Protein AF-G5RQW6-F1 (afdb_monomer_lite)

Structure (mmCIF, N/CA/C/O backbone):
data_AF-G5RQW6-F1
#
_entry.id   AF-G5RQW6-F1
#
loop_
_atom_site.group_PDB
_atom_site.id
_atom_site.type_symbol
_atom_site.label_atom_id
_atom_site.label_alt_id
_atom_site.label_comp_id
_atom_site.label_asym_id
_atom_site.label_entity_id
_atom_site.label_seq_id
_atom_site.pdbx_PDB_ins_code
_atom_site.Cartn_x
_atom_site.Cartn_y
_atom_site.Cartn_z
_atom_site.occupancy
_atom_site.B_iso_or_equiv
_atom_site.auth_seq_id
_atom_site.auth_comp_id
_atom_site.auth_asym_id
_atom_site.auth_atom_id
_atom_site.pdbx_PDB_model_num
ATOM 1 N N . LYS A 1 1 ? 48.668 7.661 -35.181 1.00 51.97 1 LYS A N 1
ATOM 2 C CA . LYS A 1 1 ? 49.398 7.582 -33.885 1.00 51.97 1 LYS A CA 1
ATOM 3 C C . LYS A 1 1 ? 50.409 8.726 -33.578 1.00 51.97 1 LYS A C 1
ATOM 5 O O . LYS A 1 1 ? 50.628 8.941 -32.390 1.00 51.97 1 LYS A O 1
ATOM 10 N N . PRO A 1 2 ? 50.992 9.515 -34.519 1.00 54.88 2 PRO A N 1
ATOM 11 C CA . PRO A 1 2 ? 51.993 10.544 -34.160 1.00 54.88 2 PRO A CA 1
ATOM 12 C C . PRO A 1 2 ? 51.426 11.844 -33.544 1.00 54.88 2 PRO A C 1
ATOM 14 O O . PRO A 1 2 ? 52.152 12.549 -32.853 1.00 54.88 2 PRO A O 1
ATOM 17 N N . ALA A 1 3 ? 50.137 12.156 -33.725 1.00 57.97 3 ALA A N 1
ATOM 18 C CA . ALA A 1 3 ? 49.499 13.334 -33.114 1.00 57.97 3 ALA A CA 1
ATOM 19 C C . ALA A 1 3 ? 49.376 13.230 -31.578 1.00 57.97 3 ALA A C 1
ATOM 21 O O . ALA A 1 3 ? 49.651 14.190 -30.868 1.00 57.97 3 ALA A O 1
ATOM 22 N N . LEU A 1 4 ? 49.087 12.030 -31.059 1.00 58.75 4 LEU A N 1
ATOM 23 C CA . LEU A 1 4 ? 49.105 11.720 -29.620 1.00 58.75 4 LEU A CA 1
ATOM 24 C C . LEU A 1 4 ? 50.523 11.753 -29.019 1.00 58.75 4 LEU A C 1
ATOM 26 O O . LEU A 1 4 ? 50.673 11.770 -27.805 1.00 58.75 4 LEU A O 1
ATOM 30 N N . ALA A 1 5 ? 51.573 11.717 -29.850 1.00 55.25 5 ALA A N 1
ATOM 31 C CA . ALA A 1 5 ? 52.968 11.755 -29.397 1.00 55.25 5 ALA A CA 1
ATOM 32 C C . ALA A 1 5 ? 53.516 13.154 -29.183 1.00 55.25 5 ALA A C 1
ATOM 34 O O . ALA A 1 5 ? 54.436 13.324 -28.393 1.00 55.25 5 ALA A O 1
ATOM 35 N N . ARG A 1 6 ? 52.943 14.135 -29.877 1.00 63.47 6 ARG A N 1
ATOM 36 C CA . ARG A 1 6 ? 53.385 15.527 -29.835 1.00 63.47 6 ARG A CA 1
ATOM 37 C C . ARG A 1 6 ? 52.611 16.371 -28.817 1.00 63.47 6 ARG A C 1
ATOM 39 O O . ARG A 1 6 ? 52.821 17.572 -28.766 1.00 63.47 6 ARG A O 1
ATOM 46 N N . GLY A 1 7 ? 51.700 15.767 -28.044 1.00 63.28 7 GLY A N 1
ATOM 47 C CA . GLY A 1 7 ? 50.899 16.465 -27.027 1.00 63.28 7 GLY A CA 1
ATOM 48 C C . GLY A 1 7 ? 49.899 17.491 -27.579 1.00 63.28 7 GLY A C 1
ATOM 49 O O . GLY A 1 7 ? 49.281 18.212 -26.805 1.00 63.28 7 GLY A O 1
ATOM 50 N N . THR A 1 8 ? 49.714 17.561 -28.901 1.00 68.38 8 THR A N 1
ATOM 51 C CA . THR A 1 8 ? 48.831 18.538 -29.561 1.00 68.38 8 THR A CA 1
ATOM 52 C C . THR A 1 8 ? 47.347 18.190 -29.447 1.00 68.38 8 THR A C 1
ATOM 54 O O . THR A 1 8 ? 46.504 19.033 -29.726 1.00 68.38 8 THR A O 1
ATOM 57 N N . LEU A 1 9 ? 47.014 16.956 -29.058 1.00 70.25 9 LEU A N 1
ATOM 58 C CA . LEU A 1 9 ? 45.642 16.484 -28.884 1.00 70.25 9 LEU A CA 1
ATOM 59 C C . LEU A 1 9 ? 45.414 16.151 -27.404 1.00 70.25 9 LEU A C 1
ATOM 61 O O . LEU A 1 9 ? 46.041 15.230 -26.879 1.00 70.25 9 LEU A O 1
ATOM 65 N N . ARG A 1 10 ? 44.530 16.903 -26.740 1.00 71.88 10 ARG A N 1
ATOM 66 C CA . ARG A 1 10 ? 44.015 16.575 -25.404 1.00 71.88 10 ARG A CA 1
ATOM 67 C C . ARG A 1 10 ? 42.696 15.837 -25.585 1.00 71.88 10 ARG A C 1
ATOM 69 O O . ARG A 1 10 ? 41.807 16.334 -26.271 1.00 71.88 10 ARG A O 1
ATOM 76 N N . THR A 1 11 ? 42.576 14.649 -25.010 1.00 75.75 11 THR A N 1
ATOM 77 C CA . THR A 1 11 ? 41.371 13.825 -25.145 1.00 75.75 11 THR A CA 1
ATOM 78 C C . THR A 1 11 ? 41.083 13.161 -23.815 1.00 75.75 11 THR A C 1
ATOM 80 O O . THR A 1 11 ? 41.985 12.606 -23.194 1.00 75.75 11 THR A O 1
ATOM 83 N N . ILE A 1 12 ? 39.826 13.236 -23.393 1.00 82.31 12 ILE A N 1
ATOM 84 C CA . ILE A 1 12 ? 39.303 12.521 -22.234 1.00 82.31 12 ILE A CA 1
ATOM 85 C C . ILE A 1 12 ? 38.427 11.403 -22.791 1.00 82.31 12 ILE A C 1
ATOM 87 O O . ILE A 1 12 ? 37.626 11.641 -23.693 1.00 82.31 12 ILE A O 1
ATOM 91 N N . GLY A 1 13 ? 38.624 10.184 -22.298 1.00 80.56 13 GLY A N 1
ATOM 92 C CA . GLY A 1 13 ? 37.806 9.029 -22.650 1.00 80.56 13 GLY A CA 1
ATOM 93 C C . GLY A 1 13 ? 37.161 8.452 -21.399 1.00 80.56 13 GLY A C 1
ATOM 94 O O . GLY A 1 13 ? 37.820 8.354 -20.367 1.00 80.56 13 GLY A O 1
ATOM 95 N N . ALA A 1 14 ? 35.893 8.067 -21.500 1.00 84.00 14 ALA A N 1
ATOM 96 C CA . ALA A 1 14 ? 35.213 7.265 -20.493 1.00 84.00 14 ALA A CA 1
ATOM 97 C C . ALA A 1 14 ? 35.183 5.813 -20.984 1.00 84.00 14 ALA A C 1
ATOM 99 O O . ALA A 1 14 ? 34.716 5.546 -22.088 1.00 84.00 14 ALA A O 1
ATOM 100 N N . THR A 1 15 ? 35.721 4.887 -20.194 1.00 83.81 15 THR A N 1
ATOM 101 C CA . THR A 1 15 ? 35.744 3.453 -20.521 1.00 83.81 15 THR A CA 1
ATOM 102 C C . THR A 1 15 ? 35.468 2.640 -19.274 1.00 83.81 15 THR A C 1
ATOM 104 O O . THR A 1 15 ? 35.882 3.026 -18.179 1.00 83.81 15 THR A O 1
ATOM 107 N N . THR A 1 16 ? 34.857 1.473 -19.436 1.00 85.44 16 THR A N 1
ATOM 108 C CA . THR A 1 16 ? 34.776 0.502 -18.341 1.00 85.44 16 THR A CA 1
ATOM 109 C C . THR A 1 16 ? 36.150 -0.113 -18.057 1.00 85.44 16 THR A C 1
ATOM 111 O O . THR A 1 16 ? 37.026 -0.162 -18.926 1.00 85.44 16 THR A O 1
ATOM 114 N N . TRP A 1 17 ? 36.351 -0.641 -16.846 1.00 83.62 17 TRP A N 1
ATOM 115 C CA . TRP A 1 17 ? 37.599 -1.334 -16.489 1.00 83.62 17 TRP A CA 1
ATOM 116 C C . TRP A 1 17 ? 37.910 -2.506 -17.435 1.00 83.62 17 TRP A C 1
ATOM 118 O O . TRP A 1 17 ? 39.056 -2.737 -17.826 1.00 83.62 17 TRP A O 1
ATOM 128 N N . SER A 1 18 ? 36.863 -3.212 -17.860 1.00 84.06 18 SER A N 1
ATOM 129 C CA . SER A 1 18 ? 36.912 -4.322 -18.811 1.00 84.06 18 SER A CA 1
ATOM 130 C C . SER A 1 18 ? 37.508 -3.900 -20.158 1.00 84.06 18 SER A C 1
ATOM 132 O O . SER A 1 18 ? 38.387 -4.573 -20.702 1.00 84.06 18 SER A O 1
ATOM 134 N N . GLU A 1 19 ? 37.049 -2.769 -20.696 1.00 85.81 19 GLU A N 1
ATOM 135 C CA . GLU A 1 19 ? 37.518 -2.219 -21.970 1.00 85.81 19 GLU A CA 1
ATOM 136 C C . GLU A 1 19 ? 38.927 -1.649 -21.849 1.00 85.81 19 GLU A C 1
ATOM 138 O O . GLU A 1 19 ? 39.761 -1.892 -22.726 1.00 85.81 19 GLU A O 1
ATOM 143 N N . TYR A 1 20 ? 39.221 -0.969 -20.737 1.00 85.62 20 TYR A N 1
ATOM 144 C CA . TYR A 1 20 ? 40.557 -0.469 -20.430 1.00 85.62 20 TYR A CA 1
ATOM 145 C C . TYR A 1 20 ? 41.592 -1.604 -20.457 1.00 85.62 20 TYR A C 1
ATOM 147 O O . TYR A 1 20 ? 42.572 -1.536 -21.205 1.00 85.62 20 TYR A O 1
ATOM 155 N N . LYS A 1 21 ? 41.334 -2.702 -19.736 1.00 84.44 21 LYS A N 1
ATOM 156 C CA . LYS A 1 21 ? 42.225 -3.872 -19.688 1.00 84.44 21 LYS A CA 1
ATOM 157 C C . LYS A 1 21 ? 42.384 -4.555 -21.048 1.00 84.44 21 LYS A C 1
ATOM 159 O O . LYS A 1 21 ? 43.446 -5.077 -21.388 1.00 84.44 21 LYS A O 1
ATOM 164 N N . ARG A 1 22 ? 41.321 -4.575 -21.856 1.00 85.75 22 ARG A N 1
ATOM 165 C CA . ARG A 1 22 ? 41.333 -5.232 -23.168 1.00 85.75 22 ARG A CA 1
ATOM 166 C C . ARG A 1 22 ? 42.073 -4.424 -24.232 1.00 85.75 22 ARG A C 1
ATOM 168 O O . ARG A 1 22 ? 42.763 -5.038 -25.047 1.00 85.75 22 ARG A O 1
ATOM 175 N N . HIS A 1 23 ? 41.909 -3.102 -24.244 1.00 82.12 23 HIS A N 1
ATOM 176 C CA . HIS A 1 23 ? 42.312 -2.248 -25.365 1.00 82.12 23 HIS A CA 1
ATOM 177 C C . HIS A 1 23 ? 43.411 -1.234 -25.035 1.00 82.12 23 HIS A C 1
ATOM 179 O O . HIS A 1 23 ? 44.202 -0.918 -25.920 1.00 82.12 23 HIS A O 1
ATOM 185 N N . ILE A 1 24 ? 43.483 -0.737 -23.798 1.00 83.50 24 ILE A N 1
ATOM 186 C CA . ILE A 1 24 ? 44.426 0.319 -23.404 1.00 83.50 24 ILE A CA 1
ATOM 187 C C . ILE A 1 24 ? 45.650 -0.277 -22.709 1.00 83.50 24 ILE A C 1
ATOM 189 O O . ILE A 1 24 ? 46.771 0.000 -23.122 1.00 83.50 24 ILE A O 1
ATOM 193 N N . GLU A 1 25 ? 45.449 -1.160 -21.728 1.00 83.25 25 GLU A N 1
ATOM 194 C CA . GLU A 1 25 ? 46.541 -1.749 -20.937 1.00 83.25 25 GLU A CA 1
ATOM 195 C C . GLU A 1 25 ? 47.492 -2.615 -21.785 1.00 83.25 25 GLU A C 1
ATOM 197 O O . GLU A 1 25 ? 48.690 -2.689 -21.515 1.00 83.25 25 GLU A O 1
ATOM 202 N N . LYS A 1 26 ? 46.972 -3.227 -22.858 1.00 83.44 26 LYS A N 1
ATOM 203 C CA . LYS A 1 26 ? 47.757 -4.057 -23.783 1.00 83.44 26 LYS A CA 1
ATOM 204 C C . LYS A 1 26 ? 48.691 -3.268 -24.707 1.00 83.44 26 LYS A C 1
ATOM 206 O O . LYS A 1 26 ? 49.597 -3.883 -25.262 1.00 83.44 26 LYS A O 1
ATOM 211 N N . ASP A 1 27 ? 48.478 -1.964 -24.918 1.00 85.06 27 ASP A N 1
ATOM 212 C CA . ASP A 1 27 ? 49.329 -1.130 -25.785 1.00 85.06 27 ASP A CA 1
ATOM 213 C C . ASP A 1 27 ? 50.252 -0.242 -24.921 1.00 85.06 27 ASP A C 1
ATOM 215 O O . ASP A 1 27 ? 49.803 0.770 -24.371 1.00 85.06 27 ASP A O 1
ATOM 219 N N . PRO A 1 28 ? 51.564 -0.544 -24.839 1.00 80.56 28 PRO A N 1
ATOM 220 C CA . PRO A 1 28 ? 52.516 0.217 -24.026 1.00 80.56 28 PRO A CA 1
ATOM 221 C C . PRO A 1 28 ? 52.612 1.708 -24.381 1.00 80.56 28 PRO A C 1
ATOM 223 O O . PRO A 1 28 ? 53.051 2.512 -23.556 1.00 80.56 28 PRO A O 1
ATOM 226 N N . ALA A 1 29 ? 52.236 2.104 -25.603 1.00 79.94 29 ALA A N 1
ATOM 227 C CA . ALA A 1 29 ? 52.237 3.507 -26.006 1.00 79.94 29 ALA A CA 1
ATOM 228 C C . ALA A 1 29 ? 51.060 4.290 -25.402 1.00 79.94 29 ALA A C 1
ATOM 230 O O . ALA A 1 29 ? 51.195 5.495 -25.175 1.00 79.94 29 ALA A O 1
ATOM 231 N N . LEU A 1 30 ? 49.928 3.623 -25.146 1.00 78.62 30 LEU A N 1
ATOM 232 C CA . LEU A 1 30 ? 48.749 4.226 -24.528 1.00 78.62 30 LEU A CA 1
ATOM 233 C C . LEU A 1 30 ? 48.917 4.293 -23.007 1.00 78.62 30 LEU A C 1
ATOM 235 O O . LEU A 1 30 ? 48.740 5.367 -22.441 1.00 78.62 30 LEU A O 1
ATOM 239 N N . THR A 1 31 ? 49.382 3.222 -22.361 1.00 78.88 31 THR A N 1
ATOM 240 C CA . THR A 1 31 ? 49.589 3.176 -20.898 1.00 78.88 31 THR A CA 1
ATOM 241 C C . THR A 1 31 ? 50.589 4.225 -20.394 1.00 78.88 31 THR A C 1
ATOM 243 O O . THR A 1 31 ? 50.495 4.691 -19.267 1.00 78.88 31 THR A O 1
ATOM 246 N N . ARG A 1 32 ? 51.546 4.647 -21.234 1.00 80.00 32 ARG A N 1
ATOM 247 C CA . ARG A 1 32 ? 52.512 5.714 -20.899 1.00 80.00 32 ARG A CA 1
ATOM 248 C C . ARG A 1 32 ? 51.957 7.136 -21.025 1.00 80.00 32 ARG A C 1
ATOM 250 O O . ARG A 1 32 ? 52.635 8.074 -20.620 1.00 80.00 32 ARG A O 1
ATOM 257 N N . ARG A 1 33 ? 50.802 7.321 -21.666 1.00 78.56 33 ARG A N 1
ATOM 258 C CA . ARG A 1 33 ? 50.277 8.647 -22.049 1.00 78.56 33 ARG A CA 1
ATOM 259 C C . ARG A 1 33 ? 48.890 8.930 -21.507 1.00 78.56 33 ARG A C 1
ATOM 261 O O . ARG A 1 33 ? 48.565 10.091 -21.285 1.00 78.56 33 ARG A O 1
ATOM 268 N N . PHE A 1 34 ? 48.090 7.892 -21.311 1.00 80.31 34 PHE A N 1
ATOM 269 C CA . PHE A 1 34 ? 46.822 7.993 -20.616 1.00 80.31 34 PHE A CA 1
ATOM 270 C C . PHE A 1 34 ? 47.068 7.846 -19.123 1.00 80.31 34 PHE A C 1
ATOM 272 O O . PHE A 1 34 ? 47.615 6.846 -18.665 1.00 80.31 34 PHE A O 1
ATOM 279 N N . GLN A 1 35 ? 46.648 8.855 -18.371 1.00 82.31 35 GLN A N 1
ATOM 280 C CA . GLN A 1 35 ? 46.533 8.744 -16.930 1.00 82.31 35 GLN A CA 1
ATOM 281 C C . GLN A 1 35 ? 45.181 8.113 -16.615 1.00 82.31 35 GLN A C 1
ATOM 283 O O . GLN A 1 35 ? 44.140 8.632 -17.020 1.00 82.31 35 GLN A O 1
ATOM 288 N N . VAL A 1 36 ? 45.199 6.986 -15.907 1.00 83.75 36 VAL A N 1
ATOM 289 C CA . VAL A 1 36 ? 43.969 6.367 -15.418 1.00 83.75 36 VAL A CA 1
ATOM 290 C C . VAL A 1 36 ? 43.483 7.167 -14.223 1.00 83.75 36 VAL A C 1
ATOM 292 O O . VAL A 1 36 ? 44.183 7.269 -13.217 1.00 83.75 36 VAL A O 1
ATOM 295 N N . LEU A 1 37 ? 42.282 7.721 -14.343 1.00 86.50 37 LEU A N 1
ATOM 296 C CA . LEU A 1 37 ? 41.556 8.304 -13.228 1.00 86.50 37 LEU A CA 1
ATOM 297 C C . LEU A 1 37 ? 40.372 7.394 -12.919 1.00 86.50 37 LEU A C 1
ATOM 299 O O . LEU A 1 37 ? 39.452 7.271 -13.727 1.00 86.50 37 LEU A O 1
ATOM 303 N N . GLN A 1 38 ? 40.417 6.731 -11.767 1.00 83.69 38 GLN A N 1
ATOM 304 C CA . GLN A 1 38 ? 39.296 5.927 -11.308 1.00 83.69 38 GLN A CA 1
ATOM 305 C C . GLN A 1 38 ? 38.232 6.857 -10.726 1.00 83.69 38 GLN A C 1
ATOM 307 O O . GLN A 1 38 ? 38.488 7.572 -9.759 1.00 83.69 38 GLN A O 1
ATOM 312 N N . ILE A 1 39 ? 37.048 6.844 -11.331 1.00 85.19 39 ILE A N 1
ATOM 313 C CA . ILE A 1 39 ? 35.889 7.589 -10.847 1.00 85.19 39 ILE A CA 1
ATOM 314 C C . ILE A 1 39 ? 35.054 6.617 -10.019 1.00 85.19 39 ILE A C 1
ATOM 316 O O . ILE A 1 39 ? 34.603 5.591 -10.531 1.00 85.19 39 ILE A O 1
ATOM 320 N N . ALA A 1 40 ? 34.919 6.910 -8.729 1.00 86.62 40 ALA A N 1
ATOM 321 C CA . ALA A 1 40 ? 34.030 6.173 -7.842 1.00 86.62 40 ALA A CA 1
ATOM 322 C C . ALA A 1 40 ? 32.583 6.653 -8.012 1.00 86.62 40 ALA A C 1
ATOM 324 O O . ALA A 1 40 ? 32.336 7.750 -8.520 1.00 86.62 40 ALA A O 1
ATOM 325 N N . GLU A 1 41 ? 31.638 5.829 -7.565 1.00 88.25 41 GLU A N 1
ATOM 326 C CA . GLU A 1 41 ? 30.246 6.252 -7.428 1.00 88.25 41 GLU A CA 1
ATOM 327 C C . GLU A 1 41 ? 30.172 7.480 -6.496 1.00 88.25 41 GLU A C 1
ATOM 329 O O . GLU A 1 41 ? 30.820 7.478 -5.445 1.00 88.25 41 GLU A O 1
ATOM 334 N N . PRO A 1 42 ? 29.445 8.545 -6.875 1.00 91.88 42 PRO A N 1
ATOM 335 C CA . PRO A 1 42 ? 29.267 9.708 -6.024 1.00 91.88 42 PRO A CA 1
ATOM 336 C C . PRO A 1 42 ? 28.370 9.391 -4.826 1.00 91.88 42 PRO A C 1
ATOM 338 O O . PRO A 1 42 ? 27.388 8.656 -4.931 1.00 91.88 42 PRO A O 1
ATOM 341 N N . GLU A 1 43 ? 28.674 10.046 -3.709 1.00 91.62 43 GLU A N 1
ATOM 342 C CA . GLU A 1 43 ? 27.792 10.117 -2.544 1.00 91.62 43 GLU A CA 1
ATOM 343 C C . GLU A 1 43 ? 26.497 10.886 -2.868 1.00 91.62 43 GLU A C 1
ATOM 345 O O . GLU A 1 43 ? 26.401 11.591 -3.880 1.00 91.62 43 GLU A O 1
ATOM 350 N N . GLU A 1 44 ? 25.501 10.802 -1.983 1.00 92.19 44 GLU A N 1
ATOM 351 C CA . GLU A 1 44 ? 24.167 11.370 -2.224 1.00 92.19 44 GLU A CA 1
ATOM 352 C C . GLU A 1 44 ? 24.190 12.874 -2.553 1.00 92.19 44 GLU A C 1
ATOM 354 O O . GLU A 1 44 ? 23.540 13.300 -3.506 1.00 92.19 44 GLU A O 1
ATOM 359 N N . ILE A 1 45 ? 24.945 13.687 -1.801 1.00 93.38 45 ILE A N 1
ATOM 360 C CA . ILE A 1 45 ? 24.983 15.153 -1.982 1.00 93.38 45 ILE A CA 1
ATOM 361 C C . ILE A 1 45 ? 25.544 15.541 -3.362 1.00 93.38 45 ILE A C 1
ATOM 363 O O . ILE A 1 45 ? 24.842 16.232 -4.103 1.00 93.38 45 ILE A O 1
ATOM 367 N N . PRO A 1 46 ? 26.743 15.081 -3.772 1.00 93.38 46 PRO A N 1
ATOM 368 C CA . PRO A 1 46 ? 27.226 15.312 -5.132 1.00 93.38 46 PRO A CA 1
ATOM 369 C C . PRO A 1 46 ? 26.283 14.773 -6.214 1.00 93.38 46 PRO A C 1
ATOM 371 O O . PRO A 1 46 ? 26.103 15.426 -7.240 1.00 93.38 46 PRO A O 1
ATOM 374 N N . ALA A 1 47 ? 25.660 13.610 -5.995 1.00 93.81 47 ALA A N 1
ATOM 375 C CA . ALA A 1 47 ? 24.723 13.033 -6.954 1.00 93.81 47 ALA A CA 1
ATOM 376 C C . ALA A 1 47 ? 23.467 13.902 -7.138 1.00 93.81 47 ALA A C 1
ATOM 378 O O . ALA A 1 47 ? 23.009 14.062 -8.268 1.00 93.81 47 ALA A O 1
ATOM 379 N N . MET A 1 48 ? 22.941 14.513 -6.070 1.00 94.62 48 MET A N 1
ATOM 380 C CA . MET A 1 48 ? 21.818 15.455 -6.157 1.00 94.62 48 MET A CA 1
ATOM 381 C C . MET A 1 48 ? 22.148 16.652 -7.057 1.00 94.62 48 MET A C 1
ATOM 383 O O . MET A 1 48 ? 21.354 16.981 -7.936 1.00 94.62 48 MET A O 1
ATOM 387 N N . GLU A 1 49 ? 23.326 17.264 -6.899 1.00 94.31 49 GLU A N 1
ATOM 388 C CA . GLU A 1 49 ? 23.744 18.393 -7.749 1.00 94.31 49 GLU A CA 1
ATOM 389 C C . GLU A 1 49 ? 23.918 17.979 -9.217 1.00 94.31 49 GLU A C 1
ATOM 391 O O . GLU A 1 49 ? 23.540 18.717 -10.128 1.00 94.31 49 GLU A O 1
ATOM 396 N N . MET A 1 50 ? 24.441 16.773 -9.464 1.00 92.69 50 MET A N 1
ATOM 397 C CA . MET A 1 50 ? 24.554 16.232 -10.822 1.00 92.69 50 MET A CA 1
ATOM 398 C C . MET A 1 50 ? 23.181 16.044 -11.478 1.00 92.69 50 MET A C 1
ATOM 400 O O . MET A 1 50 ? 23.012 16.397 -12.644 1.00 92.69 50 MET A O 1
ATOM 404 N N . VAL A 1 51 ? 22.197 15.513 -10.740 1.00 93.62 51 VAL A N 1
ATOM 405 C CA . VAL A 1 51 ? 20.832 15.322 -11.256 1.00 93.62 51 VAL A CA 1
ATOM 406 C C . VAL A 1 51 ? 20.150 16.667 -11.500 1.00 93.62 51 VAL A C 1
ATOM 408 O O . VAL A 1 51 ? 19.511 16.819 -12.537 1.00 93.62 51 VAL A O 1
ATOM 411 N N . ARG A 1 52 ? 20.341 17.668 -10.625 1.00 94.19 52 ARG A N 1
ATOM 412 C CA . ARG A 1 52 ? 19.814 19.032 -10.829 1.00 94.19 52 ARG A CA 1
ATOM 413 C C . ARG A 1 52 ? 20.239 19.636 -12.160 1.00 94.19 52 ARG A C 1
ATOM 415 O O . ARG A 1 52 ? 19.411 20.224 -12.843 1.00 94.19 52 ARG A O 1
ATOM 422 N N . GLY A 1 53 ? 21.491 19.432 -12.568 1.00 92.94 53 GLY A N 1
ATOM 423 C CA . GLY A 1 53 ? 21.982 19.910 -13.865 1.00 92.94 53 GLY A CA 1
ATOM 424 C C . GLY A 1 53 ? 21.270 19.300 -15.082 1.00 92.94 53 GLY A C 1
ATOM 425 O O . GLY A 1 53 ? 21.359 19.850 -16.177 1.00 92.94 53 GLY A O 1
ATOM 426 N N . LEU A 1 54 ? 20.563 18.179 -14.910 1.00 90.88 54 LEU A N 1
ATOM 427 C CA . LEU A 1 54 ? 19.825 17.485 -15.970 1.00 90.88 54 LEU A CA 1
ATOM 428 C C . LEU A 1 54 ? 18.312 17.734 -15.924 1.00 90.88 54 LEU A C 1
ATOM 430 O O . LEU A 1 54 ? 17.626 17.394 -16.891 1.00 90.88 54 LEU A O 1
ATOM 434 N N . VAL A 1 55 ? 17.797 18.348 -14.853 1.00 92.06 55 VAL A N 1
ATOM 435 C CA . VAL A 1 55 ? 16.360 18.599 -14.663 1.00 92.06 55 VAL A CA 1
ATOM 436 C C . VAL A 1 55 ? 15.791 19.414 -15.820 1.00 92.06 55 VAL A C 1
ATOM 438 O O . VAL A 1 55 ? 14.870 18.938 -16.473 1.00 92.06 55 VAL A O 1
ATOM 441 N N . ASP A 1 56 ? 16.413 20.539 -16.181 1.00 92.25 56 ASP A N 1
ATOM 442 C CA . ASP A 1 56 ? 15.959 21.404 -17.284 1.00 92.25 56 ASP A CA 1
ATOM 443 C C . ASP A 1 56 ? 15.789 20.660 -18.619 1.00 92.25 56 ASP A C 1
ATOM 445 O O . ASP A 1 56 ? 14.979 21.038 -19.468 1.00 92.25 56 ASP A O 1
ATOM 449 N N . THR A 1 57 ? 16.601 19.625 -18.849 1.00 91.88 57 THR A N 1
ATOM 450 C CA . THR A 1 57 ? 16.538 18.824 -20.078 1.00 91.88 57 THR A CA 1
ATOM 451 C C . THR A 1 57 ? 15.387 17.824 -20.011 1.00 91.88 57 THR A C 1
ATOM 453 O O . THR A 1 57 ? 14.661 17.662 -20.991 1.00 91.88 57 THR A O 1
ATOM 456 N N . LEU A 1 58 ? 15.191 17.193 -18.852 1.00 88.81 58 LEU A N 1
ATOM 457 C CA . LEU A 1 58 ? 14.112 16.233 -18.609 1.00 88.81 58 LEU A CA 1
ATOM 458 C C . LEU A 1 58 ? 12.738 16.911 -18.586 1.00 88.81 58 LEU A C 1
ATOM 460 O O . LEU A 1 58 ? 11.801 16.397 -19.193 1.00 88.81 58 LEU A O 1
ATOM 464 N N . GLU A 1 59 ? 12.629 18.089 -17.970 1.00 91.44 59 GLU A N 1
ATOM 465 C CA . GLU A 1 59 ? 11.405 18.897 -17.956 1.00 91.44 59 GLU A CA 1
ATOM 466 C C . GLU A 1 59 ? 10.955 19.258 -19.369 1.00 91.44 59 GLU A C 1
ATOM 468 O O . GLU A 1 59 ? 9.790 19.082 -19.716 1.00 91.44 59 GLU A O 1
ATOM 473 N N . LYS A 1 60 ? 11.887 19.699 -20.224 1.00 90.88 60 LYS A N 1
ATOM 474 C CA . LYS A 1 60 ? 11.594 20.009 -21.632 1.00 90.88 60 LYS A CA 1
ATOM 475 C C . LYS A 1 60 ? 11.222 18.770 -22.435 1.00 90.88 60 LYS A C 1
ATOM 477 O O . LYS A 1 60 ? 10.369 18.857 -23.311 1.00 90.88 60 LYS A O 1
ATOM 482 N N . HIS A 1 61 ? 11.875 17.641 -22.166 1.00 89.19 61 HIS A N 1
ATOM 483 C CA . HIS A 1 61 ? 11.629 16.399 -22.890 1.00 89.19 61 HIS A CA 1
ATOM 484 C C . HIS A 1 61 ? 10.237 15.830 -22.596 1.00 89.19 61 HIS A C 1
ATOM 486 O O . HIS A 1 61 ? 9.525 15.434 -23.515 1.00 89.19 61 HIS A O 1
ATOM 492 N N . HIS A 1 62 ? 9.839 15.813 -21.324 1.00 87.88 62 HIS A N 1
ATOM 493 C CA . HIS A 1 62 ? 8.558 15.242 -20.892 1.00 87.88 62 HIS A CA 1
ATOM 494 C C . HIS A 1 62 ? 7.438 16.276 -20.759 1.00 87.88 62 HIS A C 1
ATOM 496 O O . HIS A 1 62 ? 6.284 15.905 -20.562 1.00 87.88 62 HIS A O 1
ATOM 502 N N . ASN A 1 63 ? 7.761 17.564 -20.897 1.00 88.44 63 ASN A N 1
ATOM 503 C CA . ASN A 1 63 ? 6.853 18.692 -20.701 1.00 88.44 63 ASN A CA 1
ATOM 504 C C . ASN A 1 63 ? 6.171 18.667 -19.316 1.00 88.44 63 ASN A C 1
ATOM 506 O O . ASN A 1 63 ? 4.962 18.873 -19.195 1.00 88.44 63 ASN A O 1
ATOM 510 N N . VAL A 1 64 ? 6.962 18.394 -18.273 1.00 89.69 64 VAL A N 1
ATOM 511 C CA . VAL A 1 64 ? 6.533 18.346 -16.864 1.00 89.69 64 VAL A CA 1
ATOM 512 C C . VAL A 1 64 ? 7.414 19.246 -16.004 1.00 89.69 64 VAL A C 1
ATOM 514 O O . VAL A 1 64 ? 8.555 19.516 -16.362 1.00 89.69 64 VAL A O 1
ATOM 517 N N . LEU A 1 65 ? 6.887 19.682 -14.859 1.00 91.44 65 LEU A N 1
ATOM 518 C CA . LEU A 1 65 ? 7.648 20.402 -13.839 1.00 91.44 65 LEU A CA 1
ATOM 519 C C . LEU A 1 65 ? 8.195 19.402 -12.814 1.00 91.44 65 LEU A C 1
ATOM 521 O O . LEU A 1 65 ? 7.429 18.627 -12.236 1.00 91.44 65 LEU A O 1
ATOM 525 N N . ILE A 1 66 ? 9.499 19.431 -12.568 1.00 91.94 66 ILE A N 1
ATOM 526 C CA . ILE A 1 66 ? 10.181 18.560 -11.615 1.00 91.94 66 ILE A CA 1
ATOM 527 C C . ILE A 1 66 ? 10.624 19.409 -10.426 1.00 91.94 66 ILE A C 1
ATOM 529 O O . ILE A 1 66 ? 11.526 20.239 -10.509 1.00 91.94 66 ILE A O 1
ATOM 533 N N . LEU A 1 67 ? 9.995 19.174 -9.277 1.00 93.62 67 LEU A N 1
ATOM 534 C CA . LEU A 1 67 ? 10.342 19.868 -8.042 1.00 93.62 67 LEU A CA 1
ATOM 535 C C . LEU A 1 67 ? 11.669 19.358 -7.466 1.00 93.62 67 LEU A C 1
ATOM 537 O O . LEU A 1 67 ? 12.019 18.183 -7.585 1.00 93.62 67 LEU A 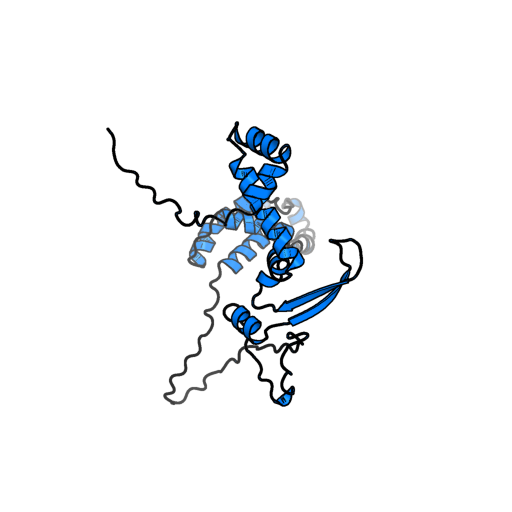O 1
ATOM 541 N N . ASP A 1 68 ? 12.382 20.226 -6.750 1.00 93.00 68 ASP A N 1
ATOM 542 C CA . ASP A 1 68 ? 13.655 19.873 -6.111 1.00 93.00 68 ASP A CA 1
ATOM 543 C C . ASP A 1 68 ? 13.505 18.748 -5.065 1.00 93.00 68 ASP A C 1
ATOM 545 O O . ASP A 1 68 ? 14.403 17.924 -4.889 1.00 93.00 68 ASP A O 1
ATOM 549 N N . GLU A 1 69 ? 12.340 18.642 -4.418 1.00 94.75 69 GLU A N 1
ATOM 550 C CA . GLU A 1 69 ? 12.017 17.510 -3.539 1.00 94.75 69 GLU A CA 1
ATOM 551 C C . GLU A 1 69 ? 12.010 16.166 -4.283 1.00 94.75 69 GLU A C 1
ATOM 553 O O . GLU A 1 69 ? 12.471 15.163 -3.736 1.00 94.75 69 GLU A O 1
ATOM 558 N N . ALA A 1 70 ? 11.572 16.147 -5.548 1.00 93.88 70 ALA A N 1
ATOM 559 C CA . ALA A 1 70 ? 11.540 14.941 -6.367 1.00 93.88 70 ALA A CA 1
ATOM 560 C C . ALA A 1 70 ? 12.959 14.477 -6.714 1.00 93.88 70 ALA A C 1
ATOM 562 O O . ALA A 1 70 ? 13.238 13.280 -6.688 1.00 93.88 70 ALA A O 1
ATOM 563 N N . VAL A 1 71 ? 13.882 15.415 -6.953 1.00 94.50 71 VAL A N 1
ATOM 564 C CA . VAL A 1 71 ? 15.302 15.113 -7.185 1.00 94.50 71 VAL A CA 1
ATOM 565 C C . VAL A 1 71 ? 15.936 14.482 -5.946 1.00 94.50 71 VAL A C 1
ATOM 567 O O . VAL A 1 71 ? 16.581 13.435 -6.044 1.00 94.50 71 VAL A O 1
ATOM 570 N N . ARG A 1 72 ? 15.716 15.072 -4.763 1.00 95.19 72 ARG A N 1
ATOM 571 C CA . ARG A 1 72 ? 16.234 14.524 -3.497 1.00 95.19 72 ARG A CA 1
ATOM 572 C C . ARG A 1 72 ? 15.668 13.136 -3.219 1.00 95.19 72 ARG A C 1
ATOM 574 O O . ARG A 1 72 ? 16.427 12.216 -2.915 1.00 95.19 72 ARG A O 1
ATOM 581 N N . ALA A 1 73 ? 14.354 12.972 -3.375 1.00 94.62 73 ALA A N 1
ATOM 582 C CA . ALA A 1 73 ? 13.682 11.694 -3.183 1.00 94.62 73 ALA A CA 1
ATOM 583 C C . ALA A 1 73 ? 14.192 10.632 -4.168 1.00 94.62 73 ALA A C 1
ATOM 585 O O . ALA A 1 73 ? 14.473 9.507 -3.758 1.00 94.62 73 ALA A O 1
ATOM 586 N N . ALA A 1 74 ? 14.387 10.981 -5.444 1.00 95.12 74 ALA A N 1
ATOM 587 C CA . ALA A 1 74 ? 14.915 10.064 -6.450 1.00 95.12 74 ALA A CA 1
ATOM 588 C C . ALA A 1 74 ? 16.320 9.557 -6.086 1.00 95.12 74 ALA A C 1
ATOM 590 O O . ALA A 1 74 ? 16.591 8.359 -6.201 1.00 95.12 74 ALA A O 1
ATOM 591 N N . VAL A 1 75 ? 17.207 10.429 -5.594 1.00 95.62 75 VAL A N 1
ATOM 592 C CA . VAL A 1 75 ? 18.556 10.032 -5.156 1.00 95.62 75 VAL A CA 1
ATOM 593 C C . VAL A 1 75 ? 18.495 9.144 -3.912 1.00 95.62 75 VAL A C 1
ATOM 595 O O . VAL A 1 75 ? 19.026 8.036 -3.943 1.00 95.62 75 VAL A O 1
ATOM 598 N N . GLN A 1 76 ? 17.789 9.562 -2.860 1.00 94.62 76 GLN A N 1
ATOM 599 C CA . GLN A 1 76 ? 17.713 8.806 -1.601 1.00 94.62 76 GLN A CA 1
ATOM 600 C C . GLN A 1 76 ? 17.053 7.431 -1.778 1.00 94.62 76 GLN A C 1
ATOM 602 O O . GLN A 1 76 ? 17.561 6.410 -1.306 1.00 94.62 76 GLN A O 1
ATOM 607 N N . LEU A 1 77 ? 15.925 7.373 -2.492 1.00 94.00 77 LEU A N 1
ATOM 608 C CA . LEU A 1 77 ? 15.195 6.125 -2.706 1.00 94.00 77 LEU A CA 1
ATOM 609 C C . LEU A 1 77 ? 15.950 5.189 -3.653 1.00 94.00 77 LEU A C 1
ATOM 611 O O . LEU A 1 77 ? 16.018 3.988 -3.389 1.00 94.00 77 LEU A O 1
ATOM 615 N N . SER A 1 78 ? 16.568 5.708 -4.720 1.00 94.12 78 SER A N 1
ATOM 616 C CA . SER A 1 78 ? 17.380 4.871 -5.614 1.00 94.12 78 SER A CA 1
ATOM 617 C C . SER A 1 78 ? 18.628 4.328 -4.917 1.00 94.12 78 SER A C 1
ATOM 619 O O . SER A 1 78 ? 18.995 3.173 -5.139 1.00 94.12 78 SER A O 1
ATOM 621 N N . HIS A 1 79 ? 19.261 5.118 -4.044 1.00 92.81 79 HIS A N 1
ATOM 622 C CA . HIS A 1 79 ? 20.398 4.667 -3.251 1.00 92.81 79 HIS A CA 1
ATOM 623 C C . HIS A 1 79 ? 20.001 3.512 -2.324 1.00 92.81 79 HIS A C 1
ATOM 625 O O . HIS A 1 79 ? 20.666 2.477 -2.313 1.00 92.81 79 HIS A O 1
ATOM 631 N N . ARG A 1 80 ? 18.854 3.635 -1.646 1.00 93.25 80 ARG A N 1
ATOM 632 C CA . ARG A 1 80 ? 18.361 2.636 -0.691 1.00 93.25 80 ARG A CA 1
ATOM 633 C C . ARG A 1 80 ? 17.810 1.358 -1.327 1.00 93.25 80 ARG A C 1
ATOM 635 O O . ARG A 1 80 ? 18.055 0.273 -0.808 1.00 93.25 80 ARG A O 1
ATOM 642 N N . TYR A 1 81 ? 17.027 1.473 -2.398 1.00 93.25 81 TYR A N 1
ATOM 643 C CA . TYR A 1 81 ? 16.234 0.354 -2.928 1.00 93.25 81 TYR A CA 1
ATOM 644 C C . TYR A 1 81 ? 16.791 -0.256 -4.221 1.00 93.25 81 TYR A C 1
ATOM 646 O O . TYR A 1 81 ? 16.367 -1.345 -4.603 1.00 93.25 81 TYR A O 1
ATOM 654 N N . ILE A 1 82 ? 17.756 0.394 -4.885 1.00 92.44 82 ILE A N 1
ATOM 655 C CA . ILE A 1 82 ? 18.364 -0.095 -6.135 1.00 92.44 82 ILE A CA 1
ATOM 656 C C . ILE A 1 82 ? 19.892 -0.193 -5.969 1.00 92.44 82 ILE A C 1
ATOM 658 O O . ILE A 1 82 ? 20.641 0.600 -6.547 1.00 92.44 82 ILE A O 1
ATOM 662 N N . PRO A 1 83 ? 20.391 -1.173 -5.189 1.00 90.00 83 PRO A N 1
ATOM 663 C CA . PRO A 1 83 ? 21.827 -1.340 -4.954 1.00 90.00 83 PRO A CA 1
ATOM 664 C C . PRO A 1 83 ? 22.573 -1.899 -6.175 1.00 90.00 83 PRO A C 1
ATOM 666 O O . PRO A 1 83 ? 23.785 -1.762 -6.276 1.00 90.00 83 PRO A O 1
ATOM 669 N N . ALA A 1 84 ? 21.864 -2.519 -7.126 1.00 90.38 84 ALA A N 1
ATOM 670 C CA . ALA A 1 84 ? 22.463 -3.108 -8.326 1.00 90.38 84 ALA A CA 1
ATOM 671 C C . ALA A 1 84 ? 22.933 -2.072 -9.369 1.00 90.38 84 ALA A C 1
ATOM 673 O O . ALA A 1 84 ? 23.597 -2.440 -10.336 1.00 90.38 84 ALA A O 1
ATOM 674 N N . ARG A 1 85 ? 22.573 -0.792 -9.205 1.00 91.56 85 ARG A N 1
ATOM 675 C CA . ARG A 1 85 ? 22.952 0.306 -10.106 1.00 91.56 85 ARG A CA 1
ATOM 676 C C . ARG A 1 85 ? 23.665 1.410 -9.326 1.00 91.56 85 ARG A C 1
ATOM 678 O O . ARG A 1 85 ? 23.441 1.572 -8.125 1.00 91.56 85 ARG A O 1
ATOM 685 N N . GLN A 1 86 ? 24.476 2.189 -10.034 1.00 91.50 86 GLN A N 1
ATOM 686 C CA . GLN A 1 86 ? 25.293 3.259 -9.460 1.00 91.50 86 GLN A CA 1
ATOM 687 C C . GLN A 1 86 ? 24.624 4.631 -9.628 1.00 91.50 86 GLN A C 1
ATOM 689 O O . GLN A 1 86 ? 23.947 4.887 -10.631 1.00 91.50 86 GLN A O 1
ATOM 694 N N . LEU A 1 87 ? 24.796 5.517 -8.645 1.00 91.56 87 LEU A N 1
ATOM 695 C CA . LEU A 1 87 ? 24.515 6.947 -8.783 1.00 91.56 87 LEU A CA 1
ATOM 696 C C . LEU A 1 87 ? 25.476 7.591 -9.805 1.00 91.56 87 LEU A C 1
ATOM 698 O O . LEU A 1 87 ? 26.599 7.119 -9.975 1.00 91.56 87 LEU A O 1
ATOM 702 N N . PRO A 1 88 ? 25.068 8.671 -10.497 1.00 93.25 88 PRO A N 1
ATOM 703 C CA . PRO A 1 88 ? 23.740 9.297 -10.497 1.00 93.25 88 PRO A CA 1
ATOM 704 C C . PRO A 1 88 ? 22.747 8.628 -11.470 1.00 93.25 88 PRO A C 1
ATOM 706 O O . PRO A 1 88 ? 21.554 8.923 -11.429 1.00 93.25 88 PRO A O 1
ATOM 709 N N . ASP A 1 89 ? 23.215 7.707 -12.319 1.00 92.38 89 ASP A N 1
ATOM 710 C CA . ASP A 1 89 ? 22.451 7.112 -13.427 1.00 92.38 89 ASP A CA 1
ATOM 711 C C . ASP A 1 89 ? 21.127 6.471 -12.981 1.00 92.38 89 ASP A C 1
ATOM 713 O O . ASP A 1 89 ? 20.077 6.685 -13.591 1.00 92.38 89 ASP A O 1
ATOM 717 N N . LYS A 1 90 ? 21.132 5.742 -11.858 1.00 93.88 90 LYS A N 1
ATOM 718 C CA . LYS A 1 90 ? 19.897 5.143 -11.327 1.00 93.88 90 LYS A CA 1
ATOM 719 C C . LYS A 1 90 ? 18.841 6.169 -10.914 1.00 93.88 90 LYS A C 1
ATOM 721 O O . LYS A 1 90 ? 17.658 5.915 -11.118 1.00 93.88 90 LYS A O 1
ATOM 726 N N . ALA A 1 91 ? 19.251 7.308 -10.357 1.00 94.50 91 ALA A N 1
ATOM 727 C CA . ALA A 1 91 ? 18.331 8.357 -9.930 1.00 94.50 91 ALA A CA 1
ATOM 728 C C . ALA A 1 91 ? 17.719 9.055 -11.150 1.00 94.50 91 ALA A C 1
ATOM 730 O O . ALA A 1 91 ? 16.511 9.266 -11.186 1.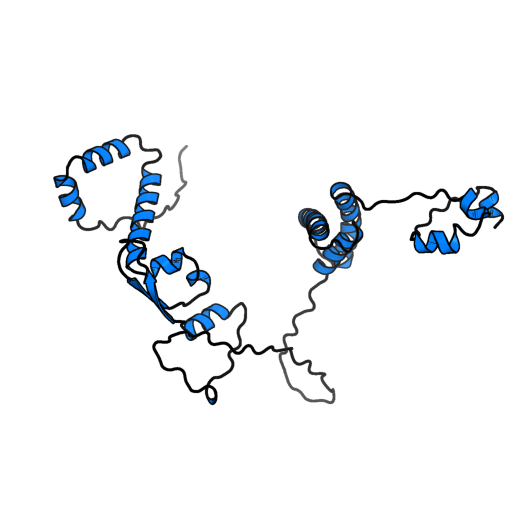00 94.50 91 ALA A O 1
ATOM 731 N N . ILE A 1 92 ? 18.536 9.316 -12.177 1.00 93.50 92 ILE A N 1
ATOM 732 C CA . ILE A 1 92 ? 18.090 9.877 -13.461 1.00 93.50 92 ILE A CA 1
ATOM 733 C C . ILE A 1 92 ? 17.063 8.949 -14.109 1.00 93.50 92 ILE A C 1
ATOM 735 O O . ILE A 1 92 ? 15.980 9.387 -14.472 1.00 93.50 92 ILE A O 1
ATOM 739 N N . SER A 1 93 ? 17.369 7.654 -14.192 1.00 92.62 93 SER A N 1
ATOM 740 C CA . SER A 1 93 ? 16.475 6.656 -14.783 1.00 92.62 93 SER A CA 1
ATOM 741 C C . SER A 1 93 ? 15.137 6.541 -14.043 1.00 92.62 93 SER A C 1
ATOM 743 O O . SER A 1 93 ? 14.102 6.376 -14.688 1.00 92.62 93 SER A O 1
ATOM 745 N N . LEU A 1 94 ? 15.133 6.648 -12.709 1.00 91.88 94 LEU A N 1
ATOM 746 C CA . LEU A 1 94 ? 13.888 6.690 -11.936 1.00 91.88 94 LEU A CA 1
ATOM 747 C C . LEU A 1 94 ? 13.081 7.958 -12.210 1.00 91.88 94 LEU A C 1
ATOM 749 O O . LEU A 1 94 ? 11.873 7.869 -12.413 1.00 91.88 94 LEU A O 1
ATOM 753 N N . LEU A 1 95 ? 13.744 9.115 -12.221 1.00 91.62 95 LEU A N 1
ATOM 754 C CA . LEU A 1 95 ? 13.111 10.405 -12.478 1.00 91.62 95 LEU A CA 1
ATOM 755 C C . LEU A 1 95 ? 12.493 10.441 -13.884 1.00 91.62 95 LEU A C 1
ATOM 757 O O . LEU A 1 95 ? 11.350 10.849 -14.040 1.00 91.62 95 LEU A O 1
ATOM 761 N N . ASP A 1 96 ? 13.221 9.938 -14.879 1.00 90.50 96 ASP A N 1
ATOM 762 C CA . ASP A 1 96 ? 12.794 9.828 -16.276 1.00 90.50 96 ASP A CA 1
ATOM 763 C C . ASP A 1 96 ? 11.566 8.919 -16.431 1.00 90.50 96 ASP A C 1
ATOM 765 O O . ASP A 1 96 ? 10.576 9.287 -17.060 1.00 90.50 96 ASP A O 1
ATOM 769 N N . THR A 1 97 ? 11.576 7.762 -15.761 1.00 88.62 97 THR A N 1
ATOM 770 C CA . THR A 1 97 ? 10.439 6.827 -15.772 1.00 88.62 97 THR A CA 1
ATOM 771 C C . THR A 1 97 ? 9.208 7.413 -15.075 1.00 88.62 97 THR A C 1
ATOM 773 O O . THR A 1 97 ? 8.080 7.143 -15.483 1.00 88.62 97 THR A O 1
ATOM 776 N N . ALA A 1 98 ? 9.406 8.203 -14.017 1.00 88.06 98 ALA A N 1
ATOM 777 C CA . ALA A 1 98 ? 8.323 8.864 -13.296 1.00 88.06 98 ALA A CA 1
ATOM 778 C C . ALA A 1 98 ? 7.757 10.076 -14.057 1.00 88.06 98 ALA A C 1
ATOM 780 O O . ALA A 1 98 ? 6.560 10.340 -13.965 1.00 88.06 98 ALA A O 1
ATOM 781 N N . ALA A 1 99 ? 8.609 10.795 -14.794 1.00 85.38 99 ALA A N 1
ATOM 782 C CA . ALA A 1 99 ? 8.242 11.937 -15.627 1.00 85.38 99 ALA A CA 1
ATOM 783 C C . ALA A 1 99 ? 7.552 11.522 -16.934 1.00 85.38 99 ALA A C 1
ATOM 785 O O . ALA A 1 99 ? 6.782 12.305 -17.490 1.00 85.38 99 ALA A O 1
ATOM 786 N N . ALA A 1 100 ? 7.799 10.299 -17.410 1.00 82.69 100 ALA A N 1
ATOM 787 C CA . ALA A 1 100 ? 7.158 9.782 -18.605 1.00 82.69 100 ALA A CA 1
ATOM 788 C C . ALA A 1 100 ? 5.622 9.798 -18.449 1.00 82.69 100 ALA A C 1
ATOM 790 O O . ALA A 1 100 ? 5.089 9.254 -17.471 1.00 82.69 100 ALA A O 1
ATOM 791 N N . PRO A 1 101 ? 4.878 10.388 -19.404 1.00 66.25 101 PRO A N 1
ATOM 792 C CA . PRO A 1 101 ? 3.427 10.385 -19.353 1.00 66.25 101 PRO A CA 1
ATOM 793 C C . PRO A 1 101 ? 2.937 8.937 -19.338 1.00 66.25 101 PRO A C 1
ATOM 795 O O . PRO A 1 101 ? 3.268 8.140 -20.220 1.00 66.25 101 PRO A O 1
ATOM 798 N N . ARG A 1 102 ? 2.134 8.582 -18.325 1.00 60.12 102 ARG A N 1
ATOM 799 C CA . ARG A 1 102 ? 1.406 7.310 -18.336 1.00 60.12 102 ARG A CA 1
ATOM 800 C C . ARG A 1 102 ? 0.619 7.264 -19.639 1.00 60.12 102 ARG A C 1
ATOM 802 O O . ARG A 1 102 ? -0.154 8.183 -19.908 1.00 60.12 102 ARG A O 1
ATOM 809 N N . ALA A 1 103 ? 0.816 6.211 -20.433 1.00 52.25 103 ALA A N 1
ATOM 810 C CA . ALA A 1 103 ? -0.011 5.983 -21.608 1.00 52.25 103 ALA A CA 1
ATOM 811 C C . ALA A 1 103 ? -1.488 6.098 -21.184 1.00 52.25 103 ALA A C 1
ATOM 813 O O . ALA A 1 103 ? -1.847 5.553 -20.128 1.00 52.25 103 ALA A O 1
ATOM 814 N N . PRO A 1 104 ? -2.323 6.848 -21.928 1.00 49.06 104 PRO A N 1
ATOM 815 C CA . PRO A 1 104 ? -3.727 6.997 -21.585 1.00 49.06 104 PRO A CA 1
ATOM 816 C C . PRO A 1 104 ? -4.320 5.603 -21.400 1.00 49.06 104 PRO A C 1
ATOM 818 O O . PRO A 1 104 ? -4.145 4.724 -22.245 1.00 49.06 104 PRO A O 1
ATOM 821 N N . ARG A 1 105 ? -4.983 5.382 -20.259 1.00 48.53 105 ARG A N 1
ATOM 822 C CA . ARG A 1 105 ? -5.787 4.176 -20.070 1.00 48.53 105 ARG A CA 1
ATOM 823 C C . ARG A 1 105 ? -6.806 4.182 -21.201 1.00 48.53 105 ARG A C 1
ATOM 825 O O . ARG A 1 105 ? -7.589 5.121 -21.297 1.00 48.53 105 ARG A O 1
ATOM 832 N N . VAL A 1 106 ? -6.734 3.190 -22.084 1.00 49.16 106 VAL A N 1
ATOM 833 C CA . VAL A 1 106 ? -7.644 3.066 -23.220 1.00 49.16 106 VAL A CA 1
ATOM 834 C C . VAL A 1 106 ? -9.061 2.915 -22.661 1.00 49.16 106 VAL A C 1
ATOM 836 O O . VAL A 1 106 ? -9.438 1.842 -22.197 1.00 49.16 106 VAL A O 1
ATOM 839 N N . GLN A 1 107 ? -9.835 3.999 -22.656 1.00 48.75 107 GLN A N 1
ATOM 840 C CA . GLN A 1 107 ? -11.283 3.940 -22.504 1.00 48.75 107 GLN A CA 1
ATOM 841 C C . GLN A 1 107 ? -11.840 3.530 -23.864 1.00 48.75 107 GLN A C 1
ATOM 843 O O . GLN A 1 107 ? -11.735 4.274 -24.837 1.00 48.75 107 GLN A O 1
ATOM 848 N N . ILE A 1 108 ? -12.350 2.304 -23.957 1.00 50.47 108 ILE A N 1
ATOM 849 C CA . ILE A 1 108 ? -12.975 1.815 -25.181 1.00 50.47 108 ILE A CA 1
ATOM 850 C C . ILE A 1 108 ? -14.464 2.163 -25.120 1.00 50.47 108 ILE A C 1
ATOM 852 O O . ILE A 1 108 ? -15.240 1.436 -24.508 1.00 50.47 108 ILE A O 1
ATOM 856 N N . GLU A 1 109 ? -14.864 3.244 -25.783 1.00 48.41 109 GLU A N 1
ATOM 857 C CA . GLU A 1 109 ? -16.251 3.443 -26.216 1.00 48.41 109 GLU A CA 1
ATOM 858 C C . GLU A 1 109 ? -16.368 3.006 -27.686 1.00 48.41 109 GLU A C 1
ATOM 860 O O . GLU A 1 109 ? -15.512 3.320 -28.520 1.00 48.41 109 GLU A O 1
ATOM 865 N N . TYR A 1 110 ? -17.384 2.195 -27.996 1.00 45.88 110 TYR A N 1
ATOM 866 C CA . TYR A 1 110 ? -17.662 1.718 -29.351 1.00 45.88 110 TYR A CA 1
ATOM 867 C C . TYR A 1 110 ? -18.837 2.499 -29.928 1.00 45.88 110 TYR A C 1
ATOM 869 O O . TYR A 1 110 ? -19.959 2.327 -29.462 1.00 45.88 110 TYR A O 1
ATOM 877 N N . ASP A 1 111 ? -18.583 3.261 -30.989 1.00 46.69 111 ASP A N 1
ATOM 878 C CA . ASP A 1 111 ? -19.607 3.597 -31.974 1.00 46.69 111 ASP A CA 1
ATOM 879 C C . ASP A 1 111 ? -19.328 2.747 -33.222 1.00 46.69 111 ASP A C 1
ATOM 881 O O . ASP A 1 111 ? -18.199 2.708 -33.727 1.00 46.69 111 ASP A O 1
ATOM 885 N N . VAL A 1 112 ? -20.311 1.952 -33.646 1.00 54.38 112 VAL A N 1
ATOM 886 C CA . VAL A 1 112 ? -20.165 0.962 -34.724 1.00 54.38 112 VAL A CA 1
ATOM 887 C C . VAL A 1 112 ? -20.835 1.459 -35.998 1.00 54.38 112 VAL A C 1
ATOM 889 O O . VAL A 1 112 ? -21.991 1.149 -36.262 1.00 54.38 112 VAL A O 1
ATOM 892 N N . GLU A 1 113 ? -20.061 2.135 -36.847 1.00 54.34 113 GLU A N 1
ATOM 893 C CA . GLU A 1 113 ? -20.319 2.174 -38.289 1.00 54.34 113 GLU A CA 1
ATOM 894 C C . GLU A 1 113 ? -19.244 1.352 -39.010 1.00 54.34 113 GLU A C 1
ATOM 896 O O . GLU A 1 113 ? -18.041 1.608 -38.928 1.00 54.34 113 GLU A O 1
ATOM 901 N N . ILE A 1 114 ? -19.686 0.270 -39.650 1.00 54.22 114 ILE A N 1
ATOM 902 C CA . ILE A 1 114 ? -18.825 -0.805 -40.140 1.00 54.22 114 ILE A CA 1
ATOM 903 C C . ILE A 1 114 ? -18.409 -0.498 -41.582 1.00 54.22 114 ILE A C 1
ATOM 905 O O . ILE A 1 114 ? -19.217 -0.629 -42.498 1.00 54.22 114 ILE A O 1
ATOM 909 N N . TYR A 1 115 ? -17.131 -0.171 -41.799 1.00 47.94 115 TYR A N 1
ATOM 910 C CA . TYR A 1 115 ? -16.487 -0.301 -43.110 1.00 47.94 115 TYR A CA 1
ATOM 911 C C . TYR A 1 115 ? -15.001 -0.700 -42.971 1.00 47.94 115 TYR A C 1
ATOM 913 O O . TYR A 1 115 ? -14.124 0.111 -42.682 1.00 47.94 115 TYR A O 1
ATOM 921 N N . GLY A 1 116 ? -14.715 -1.989 -43.184 1.00 54.41 116 GLY A N 1
ATOM 922 C CA . GLY A 1 116 ? -13.459 -2.466 -43.785 1.00 54.41 116 GLY A CA 1
ATOM 923 C C . GLY A 1 116 ? -12.143 -2.463 -42.994 1.00 54.41 116 GLY A C 1
ATOM 924 O O . GLY A 1 116 ? -11.127 -2.787 -43.600 1.00 54.41 116 GLY A O 1
ATOM 925 N N . SER A 1 117 ? -12.103 -2.145 -41.697 1.00 53.97 117 SER A N 1
ATOM 926 C CA . SER A 1 117 ? -10.837 -2.136 -40.935 1.00 53.97 117 SER A CA 1
ATOM 927 C C . SER A 1 117 ? -10.845 -3.170 -39.806 1.00 53.97 117 SER A C 1
ATOM 929 O O . SER A 1 117 ? -11.666 -3.078 -38.895 1.00 53.97 117 SER A O 1
ATOM 931 N N . GLU A 1 118 ? -9.924 -4.141 -39.837 1.00 51.91 118 GLU A N 1
ATOM 932 C CA . GLU A 1 118 ? -9.694 -5.065 -38.717 1.00 51.91 118 GLU A CA 1
ATOM 933 C C . GLU A 1 118 ? -9.154 -4.286 -37.508 1.00 51.91 118 GLU A C 1
ATOM 935 O O . GLU A 1 118 ? -7.974 -3.941 -37.419 1.00 51.91 118 GLU A O 1
ATOM 940 N N . LYS A 1 119 ? -10.048 -3.972 -36.566 1.00 52.34 119 LYS A N 1
ATOM 941 C CA . LYS A 1 119 ? -9.705 -3.358 -35.283 1.00 52.34 119 LYS A CA 1
ATOM 942 C C . LYS A 1 119 ? -9.051 -4.422 -34.403 1.00 52.34 119 LYS A C 1
ATOM 944 O O . LYS A 1 119 ? -9.686 -5.399 -34.016 1.00 52.34 119 LYS A O 1
ATOM 949 N N . LYS A 1 120 ? -7.774 -4.229 -34.079 1.00 56.88 120 LYS A N 1
ATOM 950 C CA . LYS A 1 120 ? -7.044 -5.071 -33.127 1.00 56.88 120 LYS A CA 1
ATOM 951 C C . LYS A 1 120 ? -7.612 -4.816 -31.723 1.00 56.88 120 LYS A C 1
ATOM 953 O O . LYS A 1 120 ? -7.411 -3.742 -31.165 1.00 56.88 120 LYS A O 1
ATOM 958 N N . ILE A 1 121 ? -8.388 -5.764 -31.199 1.00 56.03 121 ILE A N 1
ATOM 959 C CA . ILE A 1 121 ? -8.969 -5.708 -29.851 1.00 56.03 121 ILE A CA 1
ATOM 960 C C . ILE A 1 121 ? -7.919 -6.239 -28.873 1.00 56.03 121 ILE A C 1
ATOM 962 O O . ILE A 1 121 ? -7.588 -7.423 -28.901 1.00 56.03 121 ILE A O 1
ATOM 966 N N . GLU A 1 122 ? -7.382 -5.373 -28.018 1.00 53.69 122 GLU A N 1
ATOM 967 C CA . GLU A 1 122 ? -6.534 -5.786 -26.898 1.00 53.69 122 GLU A CA 1
ATOM 968 C C . GLU A 1 122 ? -7.425 -6.045 -25.683 1.00 53.69 122 GLU A C 1
ATOM 970 O O . GLU A 1 122 ? -8.045 -5.134 -25.135 1.00 53.69 122 GLU A O 1
ATOM 975 N N . LEU A 1 123 ? -7.540 -7.317 -25.299 1.00 66.44 123 LEU A N 1
ATOM 976 C CA . LEU A 1 123 ? -8.276 -7.716 -24.106 1.00 66.44 123 LEU A CA 1
ATOM 977 C C . LEU A 1 123 ? -7.454 -7.334 -22.866 1.00 66.44 123 LEU A C 1
ATOM 979 O O . LEU A 1 123 ? -6.279 -7.708 -22.790 1.00 66.44 123 LEU A O 1
ATOM 983 N N . PRO A 1 124 ? -8.035 -6.621 -21.887 1.00 64.06 124 PRO A N 1
ATOM 984 C CA . PRO A 1 124 ? -7.344 -6.348 -20.638 1.00 64.06 124 PRO A CA 1
ATOM 985 C C . PRO A 1 124 ? -7.033 -7.667 -19.920 1.00 64.06 124 PRO A C 1
ATOM 987 O O . PRO A 1 124 ? -7.863 -8.576 -19.869 1.00 64.06 124 PRO A O 1
ATOM 990 N N . PHE A 1 125 ? -5.833 -7.775 -19.347 1.00 74.81 125 PHE A N 1
ATOM 991 C CA . PHE A 1 125 ? -5.486 -8.892 -18.472 1.00 74.81 125 PHE A CA 1
ATOM 992 C C . PHE A 1 125 ? -6.305 -8.790 -17.181 1.00 74.81 125 PHE A C 1
ATOM 994 O O . PHE A 1 125 ? -5.967 -8.022 -16.282 1.00 74.81 125 PHE A O 1
ATOM 1001 N N . VAL A 1 126 ? -7.386 -9.564 -17.092 1.00 77.06 126 VAL A N 1
ATOM 1002 C CA . VAL A 1 126 ? -8.196 -9.697 -15.877 1.00 77.06 126 VAL A CA 1
ATOM 1003 C C . VAL A 1 126 ? -7.699 -10.911 -15.098 1.00 77.06 126 VAL A C 1
ATOM 1005 O O . VAL A 1 126 ? -7.690 -12.029 -15.612 1.00 77.06 126 VAL A O 1
ATOM 1008 N N . MET A 1 127 ? -7.271 -10.696 -13.854 1.00 81.50 127 MET A N 1
ATOM 1009 C CA . MET A 1 127 ? -6.936 -11.782 -12.933 1.00 81.50 127 MET A CA 1
ATOM 1010 C C . MET A 1 127 ? -8.131 -12.067 -12.031 1.00 81.50 127 MET A C 1
ATOM 1012 O O . MET A 1 127 ? -8.601 -11.181 -11.322 1.00 81.50 127 MET A O 1
ATOM 1016 N N . ALA A 1 128 ? -8.600 -13.313 -12.035 1.00 83.69 128 ALA A N 1
ATOM 1017 C CA . ALA A 1 128 ? -9.640 -13.764 -11.121 1.00 83.69 128 ALA A CA 1
ATOM 1018 C C . ALA A 1 128 ? -9.012 -14.288 -9.821 1.00 83.69 128 ALA A C 1
ATOM 1020 O O . ALA A 1 128 ? -8.107 -15.124 -9.855 1.00 83.69 128 ALA A O 1
ATOM 1021 N N . VAL A 1 129 ? -9.521 -13.827 -8.677 1.00 86.75 129 VAL A N 1
ATOM 1022 C CA . VAL A 1 129 ? -9.147 -14.323 -7.346 1.00 86.75 129 VAL A CA 1
ATOM 1023 C C . VAL A 1 129 ? -10.354 -15.033 -6.741 1.00 86.75 129 VAL A C 1
ATOM 1025 O O . VAL A 1 129 ? -11.428 -14.450 -6.624 1.00 86.75 129 VAL A O 1
ATOM 1028 N N . LEU A 1 130 ? -10.179 -16.298 -6.354 1.00 86.44 130 LEU A N 1
ATOM 1029 C CA . LEU A 1 130 ? -11.188 -17.082 -5.641 1.00 86.44 130 LEU A CA 1
ATOM 1030 C C . LEU A 1 130 ? -10.790 -17.173 -4.168 1.00 86.44 130 LEU A C 1
ATOM 1032 O O . LEU A 1 130 ? -9.779 -17.788 -3.834 1.00 86.44 130 LEU A O 1
ATOM 1036 N N . ALA A 1 131 ? -11.584 -16.558 -3.295 1.00 83.81 131 ALA A N 1
ATOM 1037 C CA . ALA A 1 131 ? -11.373 -16.561 -1.853 1.00 83.81 131 ALA A CA 1
ATOM 1038 C C . ALA A 1 131 ? -12.714 -16.562 -1.107 1.00 83.81 131 ALA A C 1
ATOM 1040 O O . ALA A 1 131 ? -13.707 -16.025 -1.599 1.00 83.81 131 ALA A O 1
ATOM 1041 N N . ASP A 1 132 ? -12.733 -17.150 0.090 1.00 84.94 132 ASP A N 1
ATOM 1042 C CA . ASP A 1 132 ? -13.853 -17.008 1.020 1.00 84.94 132 ASP A CA 1
ATOM 1043 C C . ASP A 1 132 ? -13.686 -15.712 1.819 1.00 84.94 132 ASP A C 1
ATOM 1045 O O . ASP A 1 132 ? -12.843 -15.616 2.710 1.00 84.94 132 ASP A O 1
ATOM 1049 N N . LEU A 1 133 ? -14.463 -14.695 1.446 1.00 85.31 133 LEU A N 1
ATOM 1050 C CA . LEU A 1 133 ? -14.409 -13.361 2.048 1.00 85.31 133 LEU A CA 1
ATOM 1051 C C . LEU A 1 133 ? -15.571 -13.091 3.013 1.00 85.31 133 LEU A C 1
ATOM 1053 O O . LEU A 1 133 ? -15.554 -12.078 3.703 1.00 85.31 133 LEU A O 1
ATOM 1057 N N . ALA A 1 134 ? -16.582 -13.962 3.071 1.00 84.00 134 ALA A N 1
ATOM 1058 C CA . ALA A 1 134 ? -17.800 -13.718 3.848 1.00 84.00 134 ALA A CA 1
ATOM 1059 C C . ALA A 1 134 ? -17.679 -14.179 5.312 1.00 84.00 134 ALA A C 1
ATOM 1061 O O . ALA A 1 134 ? -18.364 -13.654 6.195 1.00 84.00 134 ALA A O 1
ATOM 1062 N N . GLY A 1 135 ? -16.802 -15.150 5.591 1.00 86.31 135 GLY A N 1
ATOM 1063 C CA . GLY A 1 135 ? -16.611 -15.693 6.933 1.00 86.31 135 GLY A CA 1
ATOM 1064 C C . GLY A 1 135 ? -17.839 -16.474 7.407 1.00 86.31 135 GLY A C 1
ATOM 1065 O O . GLY A 1 135 ? -18.146 -17.536 6.875 1.00 86.31 135 GLY A O 1
ATOM 1066 N N . LYS A 1 136 ? -18.543 -15.968 8.429 1.00 84.94 136 LYS A N 1
ATOM 1067 C CA . LYS A 1 136 ? -19.773 -16.577 8.975 1.00 84.94 136 LYS A CA 1
ATOM 1068 C C . LYS A 1 136 ? -21.000 -15.689 8.715 1.00 84.94 136 LYS A C 1
ATOM 1070 O O . LYS A 1 136 ? -21.532 -15.109 9.677 1.00 84.94 136 LYS A O 1
ATOM 1075 N N . PRO A 1 137 ? -21.438 -15.552 7.449 1.00 81.94 137 PRO A N 1
ATOM 1076 C CA . PRO A 1 137 ? -22.554 -14.683 7.087 1.00 81.94 137 PRO A CA 1
ATOM 1077 C C . PRO A 1 137 ? -23.842 -15.102 7.809 1.00 81.94 137 PRO A C 1
ATOM 1079 O O . PRO A 1 137 ? -24.003 -16.255 8.210 1.00 81.94 137 PRO A O 1
ATOM 1082 N N . ARG A 1 138 ? -24.752 -14.142 8.028 1.00 78.69 138 ARG A N 1
ATOM 1083 C CA . ARG A 1 138 ? -26.068 -14.418 8.639 1.00 78.69 138 ARG A CA 1
ATOM 1084 C C . ARG A 1 138 ? -26.995 -15.179 7.696 1.00 78.69 138 ARG A C 1
ATOM 1086 O O . ARG A 1 138 ? -27.812 -15.964 8.161 1.00 78.69 138 ARG A O 1
ATOM 1093 N N . GLU A 1 139 ? -26.860 -14.919 6.404 1.00 83.19 139 GLU A N 1
ATOM 1094 C CA . GLU A 1 139 ? -27.629 -15.556 5.343 1.00 83.19 139 GLU A CA 1
ATOM 1095 C C . GLU A 1 139 ? -26.780 -16.639 4.676 1.00 83.19 139 GLU A C 1
ATOM 1097 O O . GLU A 1 139 ? -25.563 -16.492 4.526 1.00 83.19 139 GLU A O 1
ATOM 1102 N N . GLU A 1 140 ? -27.417 -17.743 4.291 1.00 82.94 140 GLU A N 1
ATOM 1103 C CA . GLU A 1 140 ? -26.735 -18.809 3.566 1.00 82.94 140 GLU A CA 1
ATOM 1104 C C . GLU A 1 140 ? -26.323 -18.317 2.179 1.00 82.94 140 GLU A C 1
ATOM 1106 O O . GLU A 1 140 ? -27.122 -17.770 1.418 1.00 82.94 140 GLU A O 1
ATOM 1111 N N . LEU A 1 141 ? -25.048 -18.516 1.845 1.00 83.88 141 LEU A N 1
ATOM 1112 C CA . LEU A 1 141 ? -24.536 -18.120 0.543 1.00 83.88 141 LEU A CA 1
ATOM 1113 C C . LEU A 1 141 ? -25.092 -19.053 -0.545 1.00 83.88 141 LEU A C 1
ATOM 1115 O O . LEU A 1 141 ? -25.072 -20.272 -0.353 1.00 83.88 141 LEU A O 1
ATOM 1119 N N . PRO A 1 142 ? -25.462 -18.522 -1.725 1.00 85.81 142 PRO A N 1
ATOM 1120 C CA . PRO A 1 142 ? -25.843 -19.335 -2.876 1.00 85.81 142 PRO A CA 1
ATOM 1121 C C . PRO A 1 142 ? -24.771 -20.382 -3.223 1.00 85.81 142 PRO A C 1
ATOM 1123 O O . PRO A 1 142 ? -23.589 -20.183 -2.904 1.00 85.81 142 PRO A O 1
ATOM 1126 N N . PRO A 1 143 ? -25.116 -21.487 -3.901 1.00 87.62 143 PRO A N 1
ATOM 1127 C CA . PRO A 1 143 ? -24.118 -22.426 -4.405 1.00 87.62 143 PRO A CA 1
ATOM 1128 C C . PRO A 1 143 ? -23.154 -21.722 -5.369 1.00 87.62 143 PRO A C 1
ATOM 1130 O O . PRO A 1 143 ? -23.509 -20.750 -6.031 1.00 87.62 143 PRO A O 1
ATOM 1133 N N . VAL A 1 144 ? -21.910 -22.206 -5.450 1.00 85.44 144 VAL A N 1
ATOM 1134 C CA . VAL A 1 144 ? -20.830 -21.555 -6.221 1.00 85.44 144 VAL A CA 1
ATOM 1135 C C . VAL A 1 144 ? -21.200 -21.351 -7.697 1.00 85.44 144 VAL A C 1
ATOM 1137 O O . VAL A 1 144 ? -20.775 -20.366 -8.288 1.00 85.44 144 VAL A O 1
ATOM 1140 N N . THR A 1 145 ? -22.027 -22.229 -8.271 1.00 88.81 145 THR A N 1
ATOM 1141 C CA . THR A 1 145 ? -22.518 -22.139 -9.659 1.00 88.81 145 THR A CA 1
ATOM 1142 C C . THR A 1 145 ? -23.369 -20.903 -9.930 1.00 88.81 145 THR A C 1
ATOM 1144 O O . THR A 1 145 ? -23.376 -20.409 -11.054 1.00 88.81 145 THR A O 1
ATOM 1147 N N . ASP A 1 146 ? -24.054 -20.398 -8.905 1.00 88.31 146 ASP A N 1
ATOM 1148 C CA . ASP A 1 146 ? -24.988 -19.278 -9.021 1.00 88.31 146 ASP A CA 1
ATOM 1149 C C . ASP A 1 146 ? -24.322 -17.951 -8.619 1.00 88.31 146 ASP A C 1
ATOM 1151 O O . ASP A 1 146 ? -24.903 -16.873 -8.775 1.00 88.31 146 ASP A O 1
ATOM 1155 N N . ARG A 1 147 ? -23.081 -18.005 -8.112 1.00 84.69 147 ARG A N 1
ATOM 1156 C CA . ARG A 1 147 ? -22.301 -16.824 -7.730 1.00 84.69 147 ARG A CA 1
ATOM 1157 C C . ARG A 1 147 ? -21.671 -16.200 -8.971 1.00 84.69 147 ARG A C 1
ATOM 1159 O O . ARG A 1 147 ? -20.944 -16.853 -9.715 1.00 84.69 147 ARG A O 1
ATOM 1166 N N . LYS A 1 148 ? -21.910 -14.906 -9.170 1.00 84.44 148 LYS A N 1
ATOM 1167 C CA . LYS A 1 148 ? -21.260 -14.127 -10.231 1.00 84.44 148 LYS A CA 1
ATOM 1168 C C . LYS A 1 148 ? -19.901 -13.622 -9.761 1.00 84.44 148 LYS A C 1
ATOM 1170 O O . LYS A 1 148 ? -19.745 -13.262 -8.596 1.00 84.44 148 LYS A O 1
ATOM 1175 N N . PHE A 1 149 ? -18.944 -13.550 -10.684 1.00 84.62 149 PHE A N 1
ATOM 1176 C CA . PHE A 1 149 ? -17.725 -12.786 -10.450 1.00 84.62 149 PHE A CA 1
ATOM 1177 C C . PHE A 1 149 ? -18.088 -11.315 -10.260 1.00 84.62 149 PHE A C 1
ATOM 1179 O O . PHE A 1 149 ? -18.919 -10.771 -10.988 1.00 84.62 149 PHE A O 1
ATOM 1186 N N . LEU A 1 150 ? -17.493 -10.709 -9.239 1.00 83.56 150 LEU A N 1
ATOM 1187 C CA . LEU A 1 150 ? -17.656 -9.300 -8.934 1.00 83.56 150 LEU A CA 1
ATOM 1188 C C . LEU A 1 150 ? -16.357 -8.599 -9.293 1.00 83.56 150 LEU A C 1
ATOM 1190 O O . LEU A 1 150 ? -15.294 -8.989 -8.809 1.00 83.56 150 LEU A O 1
ATOM 1194 N N . ASP A 1 151 ? -16.460 -7.559 -10.110 1.00 85.56 151 ASP A N 1
ATOM 1195 C CA . ASP A 1 151 ? -15.329 -6.684 -10.378 1.00 85.56 151 ASP A CA 1
ATOM 1196 C C . ASP A 1 151 ? -15.084 -5.804 -9.151 1.00 85.56 151 ASP A C 1
ATOM 1198 O O . ASP A 1 151 ? -16.002 -5.146 -8.638 1.00 85.56 151 ASP A O 1
ATOM 1202 N N . ILE A 1 152 ? -13.842 -5.835 -8.672 1.00 85.38 152 ILE A N 1
ATOM 1203 C CA . ILE A 1 152 ? -13.368 -5.067 -7.524 1.00 85.38 152 ILE A CA 1
ATOM 1204 C C . ILE A 1 152 ? -12.283 -4.111 -8.016 1.00 85.38 152 ILE A C 1
ATOM 1206 O O . ILE A 1 152 ? -11.261 -4.544 -8.550 1.00 85.38 152 ILE A O 1
ATOM 1210 N N . ASP A 1 153 ? -12.500 -2.818 -7.810 1.00 86.00 153 ASP A N 1
ATOM 1211 C CA . ASP A 1 153 ? -11.545 -1.749 -8.086 1.00 86.00 153 ASP A CA 1
ATOM 1212 C C . ASP A 1 153 ? -11.358 -0.862 -6.839 1.00 86.00 153 ASP A C 1
ATOM 1214 O O . ASP A 1 153 ? -11.940 -1.112 -5.783 1.00 86.00 153 ASP A O 1
ATOM 1218 N N . ILE A 1 154 ? -10.490 0.149 -6.935 1.00 86.75 154 ILE A N 1
ATOM 1219 C CA . ILE A 1 154 ? -10.178 1.053 -5.813 1.00 86.75 154 ILE A CA 1
ATOM 1220 C C . ILE A 1 154 ? -11.394 1.912 -5.431 1.00 86.75 154 ILE A C 1
ATOM 1222 O O . ILE A 1 154 ? -11.535 2.285 -4.267 1.00 86.75 154 ILE A O 1
ATOM 1226 N N . ASP A 1 155 ? -12.280 2.187 -6.386 1.00 89.00 155 ASP A N 1
ATOM 1227 C CA . ASP A 1 155 ? -13.405 3.103 -6.221 1.00 89.00 155 ASP A CA 1
ATOM 1228 C C . ASP A 1 155 ? -14.640 2.383 -5.642 1.00 89.00 155 ASP A C 1
ATOM 1230 O O . ASP A 1 155 ? -15.403 2.965 -4.871 1.00 89.00 155 ASP A O 1
ATOM 1234 N N . ASN A 1 156 ? -14.813 1.093 -5.945 1.00 89.38 156 ASN A N 1
ATOM 1235 C CA . ASN A 1 156 ? -15.975 0.278 -5.590 1.00 89.38 156 ASN A CA 1
ATOM 1236 C C . ASN A 1 156 ? -15.720 -0.705 -4.430 1.00 89.38 156 ASN A C 1
ATOM 1238 O O . ASN A 1 156 ? -16.656 -1.358 -3.959 1.00 89.38 156 ASN A O 1
ATOM 1242 N N . PHE A 1 157 ? -14.480 -0.803 -3.932 1.00 89.94 157 PHE A N 1
ATOM 1243 C CA . PHE A 1 157 ? -14.085 -1.796 -2.928 1.00 89.94 157 PHE A CA 1
ATOM 1244 C C . PHE A 1 157 ? -14.990 -1.797 -1.688 1.00 89.94 157 PHE A C 1
ATOM 1246 O O . PHE A 1 157 ? -15.452 -2.850 -1.247 1.00 89.94 157 PHE A O 1
ATOM 1253 N N . ASN A 1 158 ? -15.273 -0.617 -1.129 1.00 89.75 158 ASN A N 1
ATOM 1254 C CA . ASN A 1 158 ? -16.085 -0.493 0.084 1.00 89.75 158 ASN A CA 1
ATOM 1255 C C . ASN A 1 158 ? -17.551 -0.877 -0.157 1.00 89.75 158 ASN A C 1
ATOM 1257 O O . ASN A 1 158 ? -18.166 -1.509 0.696 1.00 89.75 158 ASN A O 1
ATOM 1261 N N . GLU A 1 159 ? -18.113 -0.556 -1.324 1.00 89.94 159 GLU A N 1
ATOM 1262 C CA . GLU A 1 159 ? -19.473 -0.974 -1.682 1.00 89.94 159 GLU A CA 1
ATOM 1263 C C . GLU A 1 159 ? -19.557 -2.501 -1.799 1.00 89.94 159 GLU A C 1
ATOM 1265 O O . GLU A 1 159 ? -20.479 -3.125 -1.268 1.00 89.94 159 GLU A O 1
ATOM 1270 N N . ARG A 1 160 ? -18.548 -3.121 -2.427 1.00 89.06 160 ARG A N 1
ATOM 1271 C CA . ARG A 1 160 ? -18.442 -4.582 -2.538 1.00 89.06 160 ARG A CA 1
ATOM 1272 C C . ARG A 1 160 ? -18.275 -5.246 -1.178 1.00 89.06 160 ARG A C 1
ATOM 1274 O O . ARG A 1 160 ? -18.963 -6.225 -0.901 1.00 89.06 160 ARG A O 1
ATOM 1281 N N . MET A 1 161 ? -17.417 -4.706 -0.315 1.00 89.38 161 MET A N 1
ATOM 1282 C CA . MET A 1 161 ? -17.231 -5.209 1.046 1.00 89.38 161 MET A CA 1
ATOM 1283 C C . MET A 1 161 ? -18.530 -5.125 1.850 1.00 89.38 161 MET A C 1
ATOM 1285 O O . MET A 1 161 ? -18.921 -6.107 2.476 1.00 89.38 161 MET A O 1
ATOM 1289 N N . LYS A 1 162 ? -19.249 -4.004 1.764 1.00 89.25 162 LYS A N 1
ATOM 1290 C CA . LYS A 1 162 ? -20.551 -3.838 2.411 1.00 89.25 162 LYS A CA 1
ATOM 1291 C C . LYS A 1 162 ? -21.598 -4.829 1.903 1.00 89.25 162 LYS A C 1
ATOM 1293 O O . LYS A 1 162 ? -22.370 -5.345 2.702 1.00 89.25 162 LYS A O 1
ATOM 1298 N N . ALA A 1 163 ? -21.613 -5.121 0.602 1.00 87.12 163 ALA A N 1
ATOM 1299 C CA . ALA A 1 163 ? -22.524 -6.104 0.016 1.00 87.12 163 ALA A CA 1
ATOM 1300 C C . ALA A 1 163 ? -22.207 -7.546 0.453 1.00 87.12 163 ALA A C 1
ATOM 1302 O O . ALA A 1 163 ? -23.120 -8.342 0.647 1.00 87.12 163 ALA A O 1
ATOM 1303 N N . ILE A 1 164 ? -20.923 -7.880 0.622 1.00 87.31 164 ILE A N 1
ATOM 1304 C CA . ILE A 1 164 ? -20.492 -9.178 1.166 1.00 87.31 164 ILE A CA 1
ATOM 1305 C C . ILE A 1 164 ? -20.823 -9.275 2.665 1.00 87.31 164 ILE A C 1
ATOM 1307 O O . ILE A 1 164 ? -21.084 -10.372 3.156 1.00 87.31 164 ILE A O 1
ATOM 1311 N N . ALA A 1 165 ? -20.805 -8.140 3.374 1.00 88.25 165 ALA A N 1
ATOM 1312 C CA . ALA A 1 165 ? -20.982 -8.020 4.820 1.00 88.25 165 ALA A CA 1
ATOM 1313 C C . ALA A 1 165 ? -20.212 -9.100 5.613 1.00 88.25 165 ALA A C 1
ATOM 1315 O O . ALA A 1 165 ? -20.835 -9.897 6.327 1.00 88.25 165 ALA A O 1
ATOM 1316 N N . PRO A 1 166 ? -18.864 -9.165 5.493 1.00 90.88 166 PRO A N 1
ATOM 1317 C CA . PRO A 1 166 ? -18.066 -10.160 6.194 1.00 90.88 166 PRO A CA 1
ATOM 1318 C C . PRO A 1 166 ? -18.371 -10.160 7.686 1.00 90.88 166 PRO A C 1
ATOM 1320 O O . PRO A 1 166 ? -18.246 -9.135 8.366 1.00 90.88 166 PRO A O 1
ATOM 1323 N N . ARG A 1 167 ? -18.753 -11.328 8.200 1.00 90.12 167 ARG A N 1
ATOM 1324 C CA . ARG A 1 167 ? -19.110 -11.488 9.606 1.00 90.12 167 ARG A CA 1
ATOM 1325 C C . ARG A 1 167 ? -18.137 -12.407 10.315 1.00 90.12 167 ARG A C 1
ATOM 1327 O O . ARG A 1 167 ? -17.852 -13.527 9.885 1.00 90.12 167 ARG A O 1
ATOM 1334 N N . VAL A 1 168 ? -17.679 -11.930 11.461 1.00 90.31 168 VAL A N 1
ATOM 1335 C CA . VAL A 1 168 ? -16.708 -12.588 12.318 1.00 90.31 168 VAL A CA 1
ATOM 1336 C C . VAL A 1 168 ? -17.373 -12.871 13.657 1.00 90.31 168 VAL A C 1
ATOM 1338 O O . VAL A 1 168 ? -17.676 -11.952 14.410 1.00 90.31 168 VAL A O 1
ATOM 1341 N N . ALA A 1 169 ? -17.608 -14.155 13.937 1.00 91.06 169 ALA A N 1
ATOM 1342 C CA . ALA A 1 169 ? -18.244 -14.612 15.169 1.00 91.06 169 ALA A CA 1
ATOM 1343 C C . ALA A 1 169 ? -17.416 -15.727 15.832 1.00 91.06 169 ALA A C 1
ATOM 1345 O O . ALA A 1 169 ? -17.397 -16.874 15.351 1.00 91.06 169 ALA A O 1
ATOM 1346 N N . PHE A 1 170 ? -16.720 -15.393 16.922 1.00 91.81 170 PHE A N 1
ATOM 1347 C CA . PHE A 1 170 ? -15.934 -16.338 17.723 1.00 91.81 170 PHE A CA 1
ATOM 1348 C C . PHE A 1 170 ? -15.786 -15.897 19.187 1.00 91.81 170 PHE A C 1
ATOM 1350 O O . PHE A 1 170 ? -15.990 -14.738 19.538 1.00 91.81 170 PHE A O 1
ATOM 1357 N N . ALA A 1 171 ? -15.435 -16.855 20.045 1.00 91.69 171 ALA A N 1
ATOM 1358 C CA . ALA A 1 171 ? -15.109 -16.621 21.447 1.00 91.69 171 ALA A CA 1
ATOM 1359 C C . ALA A 1 171 ? -13.623 -16.260 21.588 1.00 91.69 171 ALA A C 1
ATOM 1361 O O . ALA A 1 171 ? -12.775 -16.932 20.997 1.00 91.69 171 ALA A O 1
ATOM 1362 N N . VAL A 1 172 ? -13.310 -15.230 22.371 1.00 92.31 172 VAL A N 1
ATOM 1363 C CA . VAL A 1 172 ? -11.937 -14.832 22.716 1.00 92.31 172 VAL A CA 1
ATOM 1364 C C . VAL A 1 172 ? -11.750 -14.754 24.228 1.00 92.31 172 VAL A C 1
ATOM 1366 O O . VAL A 1 172 ? -12.692 -14.396 24.931 1.00 92.31 172 VAL A O 1
ATOM 1369 N N . PRO A 1 173 ? -10.545 -15.027 24.757 1.00 93.12 173 PRO A N 1
ATOM 1370 C CA . PRO A 1 173 ? -10.269 -14.879 26.183 1.00 93.12 173 PRO A CA 1
ATOM 1371 C C . PRO A 1 173 ? -10.575 -13.460 26.675 1.00 93.12 173 PRO A C 1
ATOM 1373 O O . PRO A 1 173 ? -10.129 -12.480 26.074 1.00 93.12 173 PRO A O 1
ATOM 1376 N N . ASN A 1 174 ? -11.333 -13.341 27.768 1.00 90.69 174 ASN A N 1
ATOM 1377 C CA . ASN A 1 174 ? -11.723 -12.037 28.293 1.00 90.69 174 ASN A CA 1
ATOM 1378 C C . ASN A 1 174 ? -10.595 -11.411 29.129 1.00 90.69 174 ASN A C 1
ATOM 1380 O O . ASN A 1 174 ? -10.391 -11.758 30.291 1.00 90.69 174 ASN A O 1
ATOM 1384 N N . THR A 1 175 ? -9.888 -10.444 28.549 1.00 88.38 175 THR A N 1
ATOM 1385 C CA . THR A 1 175 ? -8.833 -9.684 29.234 1.00 88.38 175 THR A CA 1
ATOM 1386 C C . THR A 1 175 ? -9.356 -8.516 30.075 1.00 88.38 175 THR A C 1
ATOM 1388 O O . THR A 1 175 ? -8.576 -7.922 30.813 1.00 88.38 175 THR A O 1
ATOM 1391 N N . LEU A 1 176 ? -10.651 -8.182 30.000 1.00 84.50 176 LEU A N 1
ATOM 1392 C CA . LEU A 1 176 ? -11.254 -7.085 30.768 1.00 84.50 176 LEU A CA 1
ATOM 1393 C C . LEU A 1 176 ? -11.517 -7.487 32.218 1.00 84.50 176 LEU A C 1
ATOM 1395 O O . LEU A 1 176 ? -11.213 -6.733 33.136 1.00 84.50 176 LEU A O 1
ATOM 1399 N N . THR A 1 177 ? -12.091 -8.675 32.418 1.00 83.31 177 THR A N 1
ATOM 1400 C CA . THR A 1 177 ? -12.379 -9.223 33.754 1.00 83.31 177 THR A CA 1
ATOM 1401 C C . THR A 1 177 ? -11.335 -10.241 34.205 1.00 83.31 177 THR A C 1
ATOM 1403 O O . THR A 1 177 ? -11.298 -10.578 35.382 1.00 83.31 177 THR A O 1
ATOM 1406 N N . GLY A 1 178 ? -10.494 -10.740 33.290 1.00 82.56 178 GLY A N 1
ATOM 1407 C CA . GLY A 1 178 ? -9.491 -11.773 33.565 1.00 82.56 178 GLY A CA 1
ATOM 1408 C C . GLY A 1 178 ? -10.055 -13.195 33.664 1.00 82.56 178 GLY A C 1
ATOM 1409 O O . GLY A 1 178 ? -9.291 -14.141 33.832 1.00 82.56 178 GLY A O 1
ATOM 1410 N N . GLU A 1 179 ? -11.372 -13.364 33.522 1.00 86.50 179 GLU A N 1
ATOM 1411 C CA . GLU A 1 179 ? -12.063 -14.646 33.654 1.00 86.50 179 GLU A CA 1
ATOM 1412 C C . GLU A 1 179 ? -13.059 -14.868 32.508 1.00 86.50 179 GLU A C 1
ATOM 1414 O O . GLU A 1 179 ? -13.799 -13.964 32.109 1.00 86.50 179 GLU A O 1
ATOM 1419 N N . GLY A 1 180 ? -13.111 -16.106 32.008 1.00 88.75 180 GLY A N 1
ATOM 1420 C CA . GLY A 1 180 ? -14.074 -16.541 30.997 1.00 88.75 180 GLY A CA 1
ATOM 1421 C C . GLY A 1 180 ? -13.708 -16.184 29.551 1.00 88.75 180 GLY A C 1
ATOM 1422 O O . GLY A 1 180 ? -12.566 -15.868 29.213 1.00 88.75 180 GLY A O 1
ATOM 1423 N N . GLN A 1 181 ? -14.703 -16.296 28.673 1.00 90.31 181 GLN A N 1
ATOM 1424 C CA . GLN A 1 181 ? -14.599 -15.990 27.246 1.00 90.31 181 GLN A CA 1
ATOM 1425 C C . GLN A 1 181 ? -15.564 -14.852 26.904 1.00 90.31 181 GLN A C 1
ATOM 1427 O O . GLN A 1 181 ? -16.712 -14.850 27.346 1.00 90.31 181 GLN A O 1
ATOM 1432 N N . LEU A 1 182 ? -15.099 -13.897 26.108 1.00 88.44 182 LEU A N 1
ATOM 1433 C CA . LEU A 1 182 ? -15.890 -12.839 25.505 1.00 88.44 182 LEU A CA 1
ATOM 1434 C C . LEU A 1 182 ? -16.328 -13.291 24.110 1.00 88.44 182 LEU A C 1
ATOM 1436 O O . LEU A 1 182 ? -15.497 -13.606 23.257 1.00 88.44 182 LEU A O 1
ATOM 1440 N N . MET A 1 183 ? -17.635 -13.323 23.871 1.00 89.12 183 MET A N 1
ATOM 1441 C CA . MET A 1 183 ? -18.169 -13.574 22.537 1.00 89.12 183 MET A CA 1
ATOM 1442 C C . MET A 1 183 ? -18.078 -12.295 21.716 1.00 89.12 183 MET A C 1
ATOM 1444 O O . MET A 1 183 ? -18.635 -11.269 22.101 1.00 89.12 183 MET A O 1
ATOM 1448 N N . VAL A 1 184 ? -17.383 -12.367 20.587 1.00 90.44 184 VAL A N 1
ATOM 1449 C CA . VAL A 1 184 ? -17.262 -11.261 19.641 1.00 90.44 184 VAL A CA 1
ATOM 1450 C C . VAL A 1 184 ? -18.059 -11.617 18.397 1.00 90.44 184 VAL A C 1
ATOM 1452 O O . VAL A 1 184 ? -17.831 -12.667 17.796 1.00 90.44 184 VAL A O 1
ATOM 1455 N N . ASP A 1 185 ? -18.998 -10.746 18.037 1.00 90.88 185 ASP A N 1
ATOM 1456 C CA . ASP A 1 185 ? -19.803 -10.825 16.819 1.00 90.88 185 ASP A CA 1
ATOM 1457 C C . ASP A 1 185 ? -19.745 -9.471 16.111 1.00 90.88 185 ASP A C 1
ATOM 1459 O O . ASP A 1 185 ? -20.324 -8.490 16.573 1.00 90.88 185 ASP A O 1
ATOM 1463 N N . ILE A 1 186 ? -18.983 -9.410 15.021 1.00 91.00 186 ILE A N 1
ATOM 1464 C CA . ILE A 1 186 ? -18.698 -8.174 14.294 1.00 91.00 186 ILE A CA 1
ATOM 1465 C C . ILE A 1 186 ? -19.052 -8.370 12.828 1.00 91.00 186 ILE A C 1
ATOM 1467 O O . ILE A 1 186 ? -18.698 -9.379 12.219 1.00 91.00 186 ILE A O 1
ATOM 1471 N N . THR A 1 187 ? -19.714 -7.370 12.251 1.00 91.62 187 THR A N 1
ATOM 1472 C CA . THR A 1 187 ? -19.901 -7.243 10.800 1.00 91.62 187 THR A CA 1
ATOM 1473 C C . THR A 1 187 ? -19.055 -6.080 10.282 1.00 91.62 187 THR A C 1
ATOM 1475 O O . THR A 1 187 ? -19.081 -4.982 10.852 1.00 91.62 187 THR A O 1
ATOM 1478 N N . LEU A 1 188 ? -18.276 -6.342 9.236 1.00 91.56 188 LEU A N 1
ATOM 1479 C CA . LEU A 1 188 ? -17.377 -5.384 8.596 1.00 91.56 188 LEU A CA 1
ATOM 1480 C C . LEU A 1 188 ? -18.052 -4.830 7.338 1.00 91.56 188 LEU A C 1
ATOM 1482 O O . LEU A 1 188 ? -18.597 -5.591 6.544 1.00 91.56 188 LEU A O 1
ATOM 1486 N N . GLU A 1 189 ? -18.031 -3.514 7.158 1.00 90.25 189 GLU A N 1
ATOM 1487 C CA . GLU A 1 189 ? -18.669 -2.840 6.019 1.00 90.25 189 GLU A CA 1
ATOM 1488 C C . GLU A 1 189 ? -17.666 -2.096 5.135 1.00 90.25 189 GLU A C 1
ATOM 1490 O O . GLU A 1 189 ? -17.936 -1.861 3.960 1.00 90.25 189 GLU A O 1
ATOM 1495 N N . ASN A 1 190 ? -16.518 -1.707 5.686 1.00 92.31 190 ASN A N 1
ATOM 1496 C CA . ASN A 1 190 ? -15.498 -0.924 4.995 1.00 92.31 190 ASN A CA 1
ATOM 1497 C C . ASN A 1 190 ? -14.087 -1.321 5.459 1.00 92.31 190 ASN A C 1
ATOM 1499 O O . ASN A 1 190 ? -13.917 -2.038 6.445 1.00 92.31 190 ASN A O 1
ATOM 1503 N N . MET A 1 191 ? -13.062 -0.830 4.759 1.00 89.56 191 MET A N 1
ATOM 1504 C CA . MET A 1 191 ? -11.666 -1.118 5.110 1.00 89.56 191 MET A CA 1
ATOM 1505 C C . MET A 1 191 ? -11.239 -0.538 6.474 1.00 89.56 191 MET A C 1
ATOM 1507 O O . MET A 1 191 ? -10.408 -1.125 7.167 1.00 89.56 191 MET A O 1
ATOM 1511 N N . ASP A 1 192 ? -11.810 0.587 6.902 1.00 91.38 192 ASP A N 1
ATOM 1512 C CA . ASP A 1 192 ? -11.451 1.222 8.177 1.00 91.38 192 ASP A CA 1
ATOM 1513 C C . ASP A 1 192 ? -11.930 0.417 9.396 1.00 91.38 192 ASP A C 1
ATOM 1515 O O . ASP A 1 192 ? -11.359 0.540 10.489 1.00 91.38 192 ASP A O 1
ATOM 1519 N N . ASP A 1 193 ? -12.925 -0.457 9.212 1.00 91.31 193 ASP A N 1
ATOM 1520 C CA . ASP A 1 193 ? -13.442 -1.361 10.241 1.00 91.31 193 ASP A CA 1
ATOM 1521 C C . ASP A 1 193 ? -12.391 -2.368 10.732 1.00 91.31 193 ASP A C 1
ATOM 1523 O O . ASP A 1 193 ? -12.553 -2.935 11.811 1.00 91.31 193 ASP A O 1
ATOM 1527 N N . PHE A 1 194 ? -11.290 -2.564 9.998 1.00 90.81 194 PHE A N 1
ATOM 1528 C CA . PHE A 1 194 ? -10.156 -3.382 10.444 1.00 90.81 194 PHE A CA 1
ATOM 1529 C C . PHE A 1 194 ? -9.266 -2.672 11.473 1.00 90.81 194 PHE A C 1
ATOM 1531 O O . PHE A 1 194 ? -8.403 -3.302 12.091 1.00 90.81 194 PHE A O 1
ATOM 1538 N N . SER A 1 195 ? -9.449 -1.367 11.685 1.00 94.06 195 SER A N 1
ATOM 1539 C CA . SER A 1 195 ? -8.679 -0.632 12.684 1.00 94.06 195 SER A CA 1
ATOM 1540 C C . SER A 1 195 ? -9.124 -0.988 14.116 1.00 94.06 195 SER A C 1
ATOM 1542 O O . SER A 1 195 ? -10.322 -1.130 14.381 1.00 94.06 195 SER A O 1
ATOM 1544 N N . PRO A 1 196 ? -8.198 -1.060 15.097 1.00 91.69 196 PRO A N 1
ATOM 1545 C CA . PRO A 1 196 ? -8.541 -1.422 16.476 1.00 91.69 196 PRO A CA 1
ATOM 1546 C C . PRO A 1 196 ? -9.602 -0.517 17.114 1.00 91.69 196 PRO A C 1
ATOM 1548 O O . PRO A 1 196 ? -10.398 -0.973 17.932 1.00 91.69 196 PRO A O 1
ATOM 1551 N N . ALA A 1 197 ? -9.629 0.764 16.734 1.00 89.50 197 ALA A N 1
ATOM 1552 C CA . ALA A 1 197 ? -10.603 1.723 17.241 1.00 89.50 197 ALA A CA 1
ATOM 1553 C C . ALA A 1 197 ? -12.028 1.419 16.751 1.00 89.50 197 ALA A C 1
ATOM 1555 O O . ALA A 1 197 ? -12.962 1.477 17.548 1.00 89.50 197 ALA A O 1
ATOM 1556 N N . GLN A 1 198 ? -12.204 1.068 15.471 1.00 92.50 198 GLN A N 1
ATOM 1557 C CA . GLN A 1 198 ? -13.523 0.716 14.933 1.00 92.50 198 GLN A CA 1
ATOM 1558 C C . GLN A 1 198 ? -13.988 -0.650 15.439 1.00 92.50 198 GLN A C 1
ATOM 1560 O O . GLN A 1 198 ? -15.152 -0.801 15.805 1.00 92.50 198 GLN A O 1
ATOM 1565 N N . ILE A 1 199 ? -13.070 -1.612 15.576 1.00 91.94 199 ILE A N 1
ATOM 1566 C CA . ILE A 1 199 ? -13.359 -2.907 16.207 1.00 91.94 199 ILE A CA 1
ATOM 1567 C C . ILE A 1 199 ? -13.867 -2.702 17.640 1.00 91.94 199 ILE A C 1
ATOM 1569 O O . ILE A 1 199 ? -14.904 -3.249 18.008 1.00 91.94 199 ILE A O 1
ATOM 1573 N N . ALA A 1 200 ? -13.184 -1.874 18.437 1.00 91.25 200 ALA A N 1
ATOM 1574 C CA . ALA A 1 200 ? -13.594 -1.585 19.810 1.00 91.25 200 ALA A CA 1
ATOM 1575 C C . ALA A 1 200 ? -14.987 -0.937 19.892 1.00 91.25 200 ALA A C 1
ATOM 1577 O O . ALA A 1 200 ? -15.723 -1.221 20.829 1.00 91.25 200 ALA A O 1
ATOM 1578 N N . ARG A 1 201 ? -15.381 -0.120 18.905 1.00 90.81 201 ARG A N 1
ATOM 1579 C CA . ARG A 1 201 ? -16.733 0.465 18.834 1.00 90.81 201 ARG A CA 1
ATOM 1580 C C . ARG A 1 201 ? -17.824 -0.556 18.529 1.00 90.81 201 ARG A C 1
ATOM 1582 O O . ARG A 1 201 ? -18.947 -0.386 18.985 1.00 90.81 201 ARG A O 1
ATOM 1589 N N . LYS A 1 202 ? -17.509 -1.601 17.761 1.00 89.38 202 LYS A N 1
ATOM 1590 C CA . LYS A 1 202 ? -18.469 -2.655 17.388 1.00 89.38 202 LYS A CA 1
ATOM 1591 C C . LYS A 1 202 ? -18.646 -3.723 18.473 1.00 89.38 202 LYS A C 1
ATOM 1593 O O . LYS A 1 202 ? -19.579 -4.511 18.392 1.00 89.38 202 LYS A O 1
ATOM 1598 N N . VAL A 1 203 ? -17.765 -3.763 19.475 1.00 91.00 203 VAL A N 1
ATOM 1599 C CA . VAL A 1 203 ? -17.869 -4.669 20.627 1.00 91.00 203 VAL A CA 1
ATOM 1600 C C . VAL A 1 203 ? -18.397 -3.886 21.825 1.00 91.00 203 VAL A C 1
ATOM 1602 O O . VAL A 1 203 ? -17.659 -3.096 22.404 1.00 91.00 203 VAL A O 1
ATOM 1605 N N . ASP A 1 204 ? -19.640 -4.136 22.242 1.00 86.50 204 ASP A N 1
ATOM 1606 C CA . ASP A 1 204 ? -20.335 -3.354 23.282 1.00 86.50 204 ASP A CA 1
ATOM 1607 C C . ASP A 1 204 ? -19.507 -3.133 24.559 1.00 86.50 204 ASP A C 1
ATOM 1609 O O . ASP A 1 204 ? -19.412 -2.013 25.067 1.00 86.50 204 ASP A O 1
ATOM 1613 N N . ALA A 1 205 ? -18.852 -4.190 25.053 1.00 86.62 205 ALA A N 1
ATOM 1614 C CA . ALA A 1 205 ? -18.015 -4.130 26.252 1.00 86.62 205 ALA A CA 1
ATOM 1615 C C . ALA A 1 205 ? -16.810 -3.182 26.097 1.00 86.62 205 ALA A C 1
ATOM 1617 O O . ALA A 1 205 ? -16.420 -2.507 27.048 1.00 86.62 205 ALA A O 1
ATOM 1618 N N . LEU A 1 206 ? -16.222 -3.116 24.899 1.00 88.19 206 LEU A N 1
ATOM 1619 C CA . LEU A 1 206 ? -15.099 -2.230 24.597 1.00 88.19 206 LEU A CA 1
ATOM 1620 C C . LEU A 1 206 ? -15.569 -0.821 24.240 1.00 88.19 206 LEU A C 1
ATOM 1622 O O . LEU A 1 206 ? -14.872 0.137 24.568 1.00 88.19 206 LEU A O 1
ATOM 1626 N N . ASN A 1 207 ? -16.744 -0.676 23.625 1.00 89.62 207 ASN A N 1
ATOM 1627 C CA . ASN A 1 207 ? -17.268 0.625 23.234 1.00 89.62 207 ASN A CA 1
ATOM 1628 C C . ASN A 1 207 ? -17.504 1.516 24.459 1.00 89.62 207 ASN A C 1
ATOM 1630 O O . ASN A 1 207 ? -17.085 2.669 24.468 1.00 89.62 207 ASN A O 1
ATOM 1634 N N . GLN A 1 208 ? -18.063 0.963 25.541 1.00 87.62 208 GLN A N 1
ATOM 1635 C CA . GLN A 1 208 ? -18.247 1.701 26.798 1.00 87.62 208 GLN A CA 1
ATOM 1636 C C . GLN A 1 208 ? -16.916 2.203 27.378 1.00 87.62 208 GLN A C 1
ATOM 1638 O O . GLN A 1 208 ? -16.818 3.343 27.834 1.00 87.62 208 GLN A O 1
ATOM 1643 N N . LEU A 1 209 ? -15.870 1.373 27.328 1.00 88.69 209 LEU A N 1
ATOM 1644 C CA . LEU A 1 209 ? -14.532 1.747 27.794 1.00 88.69 209 LEU A CA 1
ATOM 1645 C C . LEU A 1 209 ? -13.881 2.788 26.883 1.00 88.69 209 LEU A C 1
ATOM 1647 O O . LEU A 1 209 ? -13.208 3.700 27.367 1.00 88.69 209 LEU A O 1
ATOM 1651 N N . LEU A 1 210 ? -14.089 2.675 25.572 1.00 89.75 210 LEU A N 1
ATOM 1652 C CA . LEU A 1 210 ? -13.599 3.641 24.600 1.00 89.75 210 LEU A CA 1
ATOM 1653 C C . LEU A 1 210 ? -14.281 5.000 24.787 1.00 89.75 210 LEU A C 1
ATOM 1655 O O . LEU A 1 210 ? -13.590 6.014 24.840 1.00 89.75 210 LEU A O 1
ATOM 1659 N N . GLU A 1 211 ? -15.603 5.026 24.957 1.00 89.94 211 GLU A N 1
ATOM 1660 C CA . GLU A 1 211 ? -16.367 6.240 25.250 1.00 89.94 211 GLU A CA 1
ATOM 1661 C C . GLU A 1 211 ? -15.920 6.883 26.564 1.00 89.94 211 GLU A C 1
ATOM 1663 O O . GLU A 1 211 ? -15.661 8.087 26.593 1.00 89.94 211 GLU A O 1
ATOM 1668 N N . ALA A 1 212 ? -15.760 6.093 27.631 1.00 88.00 212 ALA A N 1
ATOM 1669 C CA . ALA A 1 212 ? -15.251 6.583 28.909 1.00 88.00 212 ALA A CA 1
ATOM 1670 C C . ALA A 1 212 ? -13.844 7.181 28.758 1.00 88.00 212 ALA A C 1
ATOM 1672 O O . ALA A 1 212 ? -13.580 8.278 29.247 1.00 88.00 212 ALA A O 1
ATOM 1673 N N . ARG A 1 213 ? -12.949 6.516 28.015 1.00 90.31 213 ARG A N 1
ATOM 1674 C CA . ARG A 1 213 ? -11.607 7.034 27.719 1.00 90.31 213 ARG A CA 1
ATOM 1675 C C . ARG A 1 213 ? -11.664 8.344 26.936 1.00 90.31 213 ARG A C 1
ATOM 1677 O O . ARG A 1 213 ? -10.918 9.263 27.259 1.00 90.31 213 ARG A O 1
ATOM 1684 N N . THR A 1 214 ? -12.523 8.449 25.924 1.00 89.19 214 THR A N 1
ATOM 1685 C CA . THR A 1 214 ? -12.686 9.684 25.145 1.00 89.19 214 THR A CA 1
ATOM 1686 C C . THR A 1 214 ? -13.236 10.817 26.008 1.00 89.19 214 THR A C 1
ATOM 1688 O O . THR A 1 214 ? -12.735 11.935 25.931 1.00 89.19 214 THR A O 1
ATOM 1691 N N . GLN A 1 215 ? -14.208 10.539 26.878 1.00 88.75 215 GLN A N 1
ATOM 1692 C CA . GLN A 1 215 ? -14.734 11.523 27.826 1.00 88.75 215 GLN A CA 1
ATOM 1693 C C . GLN A 1 215 ? -13.663 11.988 28.820 1.00 88.75 215 GLN A C 1
ATOM 1695 O O . GLN A 1 215 ? -13.542 13.188 29.054 1.00 88.75 215 GLN A O 1
ATOM 1700 N N . LEU A 1 216 ? -12.853 11.069 29.354 1.00 87.81 216 LEU A N 1
ATOM 1701 C CA . LEU A 1 216 ? -11.738 11.397 30.246 1.00 87.81 216 LEU A CA 1
ATOM 1702 C C . LEU A 1 216 ? -10.649 12.208 29.538 1.00 87.81 216 LEU A C 1
ATOM 1704 O O . LEU A 1 216 ? -10.148 13.168 30.113 1.00 87.81 216 LEU A O 1
ATOM 1708 N N . ALA A 1 217 ? -10.312 11.871 28.292 1.00 87.62 217 ALA A N 1
ATOM 1709 C CA . ALA A 1 217 ? -9.344 12.626 27.501 1.00 87.62 217 ALA A CA 1
ATOM 1710 C C . ALA A 1 217 ? -9.838 14.053 27.218 1.00 87.62 217 ALA A C 1
ATOM 1712 O O . ALA A 1 217 ? -9.102 15.012 27.432 1.00 87.62 217 ALA A O 1
ATOM 1713 N N . ASN A 1 218 ? -11.106 14.204 26.823 1.00 86.31 218 ASN A N 1
ATOM 1714 C CA . ASN A 1 218 ? -11.721 15.516 26.631 1.00 86.31 218 ASN A CA 1
ATOM 1715 C C . ASN A 1 218 ? -11.724 16.315 27.938 1.00 86.31 218 ASN A C 1
ATOM 1717 O O . ASN A 1 218 ? -11.364 17.488 27.947 1.00 86.31 218 ASN A O 1
ATOM 1721 N N . LEU A 1 219 ? -12.098 15.678 29.053 1.00 83.94 219 LEU A N 1
ATOM 1722 C CA . LEU A 1 219 ? -12.074 16.303 30.371 1.00 83.94 219 LEU A CA 1
ATOM 1723 C C . LEU A 1 219 ? -10.661 16.760 30.743 1.00 83.94 219 LEU A C 1
ATOM 1725 O O . LEU A 1 219 ? -10.501 17.885 31.202 1.00 83.94 219 LEU A O 1
ATOM 1729 N N . GLN A 1 220 ? -9.643 15.935 30.495 1.00 82.31 220 GLN A N 1
ATOM 1730 C CA . GLN A 1 220 ? -8.247 16.291 30.726 1.00 82.31 220 GLN A CA 1
ATOM 1731 C C . GLN A 1 220 ? -7.844 17.531 29.916 1.00 82.31 220 GLN A C 1
ATOM 1733 O O . GLN A 1 220 ? -7.260 18.449 30.483 1.00 82.31 220 GLN A O 1
ATOM 1738 N N . THR A 1 221 ? -8.227 17.619 28.638 1.00 84.44 221 THR A N 1
ATOM 1739 C CA . THR A 1 221 ? -8.014 18.826 27.820 1.00 84.44 221 THR A CA 1
ATOM 1740 C C . THR A 1 221 ? -8.744 20.051 28.379 1.00 84.44 221 THR A C 1
ATOM 1742 O O . THR A 1 221 ? -8.210 21.151 28.333 1.00 84.44 221 THR A O 1
ATOM 1745 N N . TYR A 1 222 ? -9.951 19.890 28.933 1.00 76.94 222 TYR A N 1
ATOM 1746 C CA . TYR A 1 222 ? -10.692 20.993 29.560 1.00 76.94 222 TYR A CA 1
ATOM 1747 C C . TYR A 1 222 ? -10.142 21.419 30.928 1.00 76.94 222 TYR A C 1
ATOM 1749 O O . TYR A 1 222 ? -10.395 22.548 31.362 1.00 76.94 222 TYR A O 1
ATOM 1757 N N . MET A 1 223 ? -9.460 20.514 31.629 1.00 76.12 223 MET A N 1
ATOM 1758 C CA . MET A 1 223 ? -8.805 20.784 32.907 1.00 76.12 223 MET A CA 1
ATOM 1759 C C . MET A 1 223 ? -7.448 21.464 32.712 1.00 76.12 223 MET A C 1
ATOM 1761 O O . MET A 1 223 ? -7.091 22.327 33.516 1.00 76.12 223 MET A O 1
ATOM 1765 N N . ASP A 1 224 ? -6.741 21.139 31.628 1.00 71.06 224 ASP A N 1
ATOM 1766 C CA . ASP A 1 224 ? -5.487 21.784 31.248 1.00 71.06 224 ASP A CA 1
ATOM 1767 C C . ASP A 1 224 ? -5.723 23.283 30.967 1.00 71.06 224 ASP A C 1
ATOM 1769 O O . ASP A 1 224 ? -6.432 23.672 30.039 1.00 71.06 224 ASP A O 1
ATOM 1773 N N . GLY A 1 225 ? -5.210 24.144 31.850 1.00 70.62 225 GLY A N 1
ATOM 1774 C CA . GLY A 1 225 ? -5.395 25.601 31.798 1.00 70.62 225 GLY A CA 1
ATOM 1775 C C . GLY A 1 225 ? -6.472 26.193 32.724 1.00 70.62 225 GLY A C 1
ATOM 1776 O O . GLY A 1 225 ? -6.569 27.418 32.818 1.00 70.62 225 GLY A O 1
ATOM 1777 N N . LYS A 1 226 ? -7.251 25.388 33.468 1.00 76.06 226 LYS A N 1
ATOM 1778 C CA . LYS A 1 226 ? -8.223 25.889 34.468 1.00 76.06 226 LYS A CA 1
ATOM 1779 C C . LYS A 1 226 ? -7.821 25.507 35.895 1.00 76.06 226 LYS A C 1
ATOM 1781 O O . LYS A 1 226 ? -8.260 24.491 36.426 1.00 76.06 226 LYS A O 1
ATOM 1786 N N . ALA A 1 227 ? -7.096 26.403 36.569 1.00 68.38 227 ALA A N 1
ATOM 1787 C CA . ALA A 1 227 ? -6.544 26.214 37.923 1.00 68.38 227 ALA A CA 1
ATOM 1788 C C . ALA A 1 227 ? -7.565 25.853 39.037 1.00 68.38 227 ALA A C 1
ATOM 1790 O O . ALA A 1 227 ? -7.180 25.425 40.122 1.00 68.38 227 ALA A O 1
ATOM 1791 N N . GLY A 1 228 ? -8.873 26.024 38.802 1.00 70.25 228 GLY A N 1
ATOM 1792 C CA . GLY A 1 228 ? -9.936 25.666 39.753 1.00 70.25 228 GLY A CA 1
ATOM 1793 C C . GLY A 1 228 ? -10.623 24.317 39.502 1.00 70.25 228 GLY A C 1
ATOM 1794 O O . GLY A 1 228 ? -11.333 23.834 40.385 1.00 70.25 228 GLY A O 1
ATOM 1795 N N . ALA A 1 229 ? -10.442 23.709 38.325 1.00 70.62 229 ALA A N 1
ATOM 1796 C CA . ALA A 1 229 ? -11.191 22.517 37.918 1.00 70.62 229 ALA A CA 1
ATOM 1797 C C . ALA A 1 229 ? -10.766 21.264 38.703 1.00 70.62 229 ALA A C 1
ATOM 1799 O O . ALA A 1 229 ? -11.617 20.515 39.176 1.00 70.62 229 ALA A O 1
ATOM 1800 N N . GLU A 1 230 ? -9.464 21.086 38.934 1.00 72.88 230 GLU A N 1
ATOM 1801 C CA . GLU A 1 230 ? -8.909 19.984 39.738 1.00 72.88 230 GLU A CA 1
ATOM 1802 C C . GLU A 1 230 ? -9.437 19.986 41.177 1.00 72.88 230 GLU A C 1
ATOM 1804 O O . GLU A 1 230 ? -9.820 18.949 41.719 1.00 72.88 230 GLU A O 1
ATOM 1809 N N . ASN A 1 231 ? -9.540 21.170 41.783 1.00 76.12 231 ASN A N 1
ATOM 1810 C CA . ASN A 1 231 ? -10.056 21.331 43.142 1.00 76.12 231 ASN A CA 1
ATOM 1811 C C . ASN A 1 231 ? -11.544 20.968 43.246 1.00 76.12 231 ASN A C 1
ATOM 1813 O O . ASN A 1 231 ? -11.981 20.424 44.260 1.00 76.12 231 ASN A O 1
ATOM 1817 N N . LEU A 1 232 ? -12.325 21.259 42.204 1.00 73.56 232 LEU A N 1
ATOM 1818 C CA . LEU A 1 232 ? -13.735 20.881 42.114 1.00 73.56 232 LE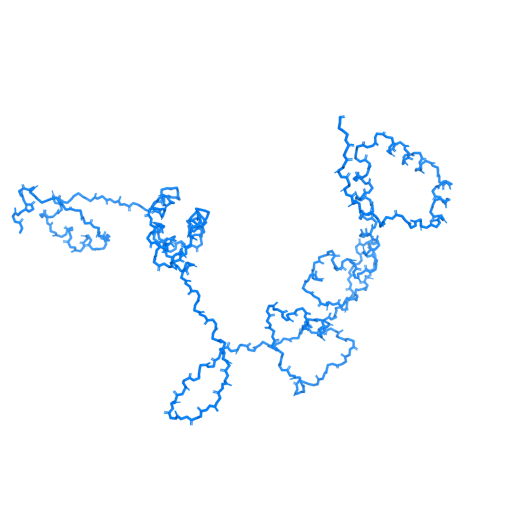U A CA 1
ATOM 1819 C C . LEU A 1 232 ? -13.903 19.369 41.956 1.00 73.56 232 LEU A C 1
ATOM 1821 O O . LEU A 1 232 ? -14.721 18.792 42.666 1.00 73.56 232 LEU A O 1
ATOM 1825 N N . VAL A 1 233 ? -13.100 18.725 41.102 1.00 75.25 233 VAL A N 1
ATOM 1826 C CA . VAL A 1 233 ? -13.109 17.261 40.930 1.00 75.25 233 VAL A CA 1
ATOM 1827 C C . VAL A 1 233 ? -12.715 16.553 42.229 1.00 75.25 233 VAL A C 1
ATOM 1829 O O . VAL A 1 233 ? -13.400 15.621 42.641 1.00 75.25 233 VAL A O 1
ATOM 1832 N N . ASN A 1 234 ? -11.684 17.034 42.930 1.00 78.38 234 ASN A N 1
ATOM 1833 C CA . ASN A 1 234 ? -11.273 16.473 44.221 1.00 78.38 234 ASN A CA 1
ATOM 1834 C C . ASN A 1 234 ? -12.362 16.591 45.297 1.00 78.38 234 ASN A C 1
ATOM 1836 O O . ASN A 1 234 ? -12.578 15.642 46.046 1.00 78.38 234 ASN A O 1
ATOM 1840 N N . LYS A 1 235 ? -13.092 17.714 45.353 1.00 78.25 235 LYS A N 1
ATOM 1841 C CA . LYS A 1 235 ? -14.258 17.854 46.245 1.00 78.25 235 LYS A CA 1
ATOM 1842 C C . LYS A 1 235 ? -15.380 16.883 45.872 1.00 78.25 235 LYS A C 1
ATOM 1844 O O . LYS A 1 235 ? -15.971 16.261 46.745 1.00 78.25 235 LYS A O 1
ATOM 1849 N N . LEU A 1 236 ? -15.632 16.706 44.577 1.00 76.88 236 LEU A N 1
ATOM 1850 C CA . LEU A 1 236 ? -16.646 15.785 44.062 1.00 76.88 236 LEU A CA 1
ATOM 1851 C C . LEU A 1 236 ? -16.325 14.317 44.386 1.00 76.88 236 LEU A C 1
ATOM 1853 O O . LEU A 1 236 ? -17.225 13.558 44.724 1.00 76.88 236 LEU A O 1
ATOM 1857 N N . LEU A 1 237 ? -15.047 13.926 44.334 1.00 77.38 237 LEU A N 1
ATOM 1858 C CA . LEU A 1 237 ? -14.586 12.585 44.712 1.00 77.38 237 LEU A CA 1
ATOM 1859 C C . LEU A 1 237 ? -14.689 12.311 46.222 1.00 77.38 237 LEU A C 1
ATOM 1861 O O . LEU A 1 237 ? -14.817 11.154 46.618 1.00 77.38 237 LEU A O 1
ATOM 1865 N N . GLN A 1 238 ? -14.638 13.351 47.060 1.00 81.94 238 GLN A N 1
ATOM 1866 C CA . GLN A 1 238 ? -14.758 13.231 48.518 1.00 81.94 238 GLN A CA 1
ATOM 1867 C C . GLN A 1 238 ? -16.212 13.085 48.994 1.00 81.94 238 GLN A C 1
ATOM 1869 O O . GLN A 1 238 ? -16.435 12.484 50.044 1.00 81.94 238 GLN A O 1
ATOM 1874 N N . ASP A 1 239 ? -17.190 13.565 48.216 1.00 83.44 239 ASP A N 1
ATOM 1875 C CA . ASP A 1 239 ? -18.614 13.541 48.567 1.00 83.44 239 ASP A CA 1
ATOM 1876 C C . ASP A 1 239 ? -19.414 12.501 47.742 1.00 83.44 239 ASP A C 1
ATOM 1878 O O . ASP A 1 239 ? -19.969 12.809 46.679 1.00 83.44 239 ASP A O 1
ATOM 1882 N N . PRO A 1 240 ? -19.572 11.254 48.238 1.00 75.88 240 PRO A N 1
ATOM 1883 C CA . PRO A 1 240 ? -20.271 10.175 47.525 1.00 75.88 240 PRO A CA 1
ATOM 1884 C C . PRO A 1 240 ? -21.775 10.427 47.323 1.00 75.88 240 PRO A C 1
ATOM 1886 O O . PRO A 1 240 ? -22.417 9.768 46.502 1.00 75.88 240 PRO A O 1
ATOM 1889 N N . THR A 1 241 ? -22.358 11.372 48.060 1.00 76.31 241 THR A N 1
ATOM 1890 C CA . THR A 1 241 ? -23.753 11.805 47.907 1.00 76.31 241 THR A CA 1
ATOM 1891 C C . THR A 1 241 ? -23.938 12.695 46.678 1.00 76.31 241 THR A C 1
ATOM 1893 O O . THR A 1 241 ? -24.898 12.492 45.936 1.00 76.31 241 THR A O 1
ATOM 1896 N N . LEU A 1 242 ? -23.000 13.611 46.407 1.00 68.50 242 LEU A N 1
ATOM 1897 C CA . LEU A 1 242 ? -23.016 14.496 45.236 1.00 68.50 242 LEU A CA 1
ATOM 1898 C C . LEU A 1 242 ? -22.760 13.730 43.932 1.00 68.50 242 LEU A C 1
ATOM 1900 O O . LEU A 1 242 ? -23.380 14.013 42.908 1.00 68.50 242 LEU A O 1
ATOM 1904 N N . LEU A 1 243 ? -21.911 12.701 43.974 1.00 69.25 243 LEU A N 1
ATOM 1905 C CA . LEU A 1 243 ? -21.716 11.794 42.839 1.00 69.25 243 LEU A CA 1
ATOM 1906 C C . LEU A 1 243 ? -23.009 11.062 42.461 1.00 69.25 243 LEU A C 1
ATOM 1908 O O . LEU A 1 243 ? -23.333 10.955 41.281 1.00 69.25 243 LEU A O 1
ATOM 1912 N N . LYS A 1 2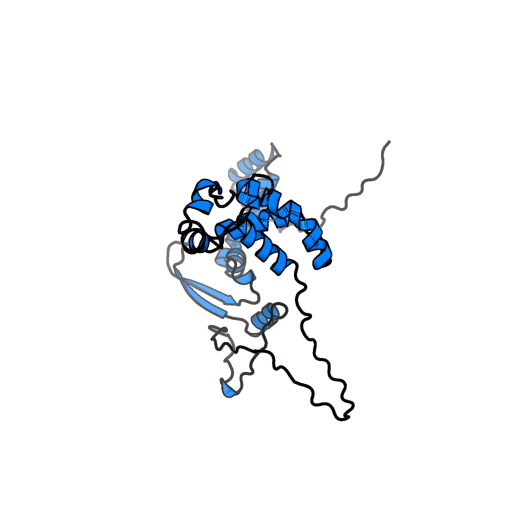44 ? -23.784 10.593 43.449 1.00 71.94 244 LYS A N 1
ATOM 1913 C CA . LYS A 1 244 ? -25.058 9.898 43.203 1.00 71.94 244 LYS A CA 1
ATOM 1914 C C . LYS A 1 244 ? -26.162 10.826 42.694 1.00 71.94 244 LYS A C 1
ATOM 1916 O O . LYS A 1 244 ? -27.010 10.372 41.929 1.00 71.94 244 LYS A O 1
ATOM 1921 N N . THR A 1 245 ? -26.181 12.097 43.096 1.00 74.50 245 THR A N 1
ATOM 1922 C CA . THR A 1 245 ? -27.165 13.064 42.581 1.00 74.50 245 THR A CA 1
ATOM 1923 C C . THR A 1 245 ? -26.836 13.503 41.157 1.00 74.50 245 THR A C 1
ATOM 1925 O O . THR A 1 245 ? -27.743 13.605 40.337 1.00 74.50 245 THR A O 1
ATOM 1928 N N . LEU A 1 246 ? -25.554 13.684 40.830 1.00 68.75 246 LEU A N 1
ATOM 1929 C CA . LEU A 1 246 ? -25.110 14.049 39.483 1.00 68.75 246 LEU A CA 1
ATOM 1930 C C . LEU A 1 246 ? -25.171 12.879 38.493 1.00 68.75 246 LEU A C 1
ATOM 1932 O O . LEU A 1 246 ? -25.543 13.090 37.344 1.00 68.75 246 LEU A O 1
ATOM 1936 N N . ALA A 1 247 ? -24.891 11.646 38.930 1.00 71.25 247 ALA A N 1
ATOM 1937 C CA . ALA A 1 247 ? -25.035 10.453 38.089 1.00 71.25 247 ALA A CA 1
ATOM 1938 C C . ALA A 1 247 ? -26.496 10.164 37.691 1.00 71.25 247 ALA A C 1
ATOM 1940 O O . ALA A 1 247 ? -26.739 9.561 36.650 1.00 71.25 247 ALA A O 1
ATOM 1941 N N . ASN A 1 248 ? -27.461 10.611 38.503 1.00 73.06 248 ASN A N 1
ATOM 1942 C CA . ASN A 1 248 ? -28.897 10.465 38.243 1.00 73.06 248 ASN A CA 1
ATOM 1943 C C . ASN A 1 248 ? -29.535 11.713 37.604 1.00 73.06 248 ASN A C 1
ATOM 1945 O O . ASN A 1 248 ? -30.732 11.700 37.309 1.00 73.06 248 ASN A O 1
ATOM 1949 N N . ALA A 1 249 ? -28.777 12.794 37.400 1.00 60.94 249 ALA A N 1
ATOM 1950 C CA . ALA A 1 249 ? -29.281 13.978 36.717 1.00 60.94 249 ALA A CA 1
ATOM 1951 C C . ALA A 1 249 ? -29.417 13.694 35.205 1.00 60.94 249 ALA A C 1
ATOM 1953 O O . ALA A 1 249 ? -28.513 13.099 34.612 1.00 60.94 249 ALA A O 1
ATOM 1954 N N . PRO A 1 250 ? -30.521 14.101 34.547 1.00 49.66 250 PRO A N 1
ATOM 1955 C CA . PRO A 1 250 ? -30.699 13.875 33.117 1.00 49.66 250 PRO A CA 1
ATOM 1956 C C . PRO A 1 250 ? -29.574 14.545 32.318 1.00 49.66 250 PRO A C 1
ATOM 1958 O O . PRO A 1 250 ? -29.203 15.692 32.575 1.00 49.66 250 PRO A O 1
ATOM 1961 N N . LYS A 1 251 ? -29.025 13.809 31.342 1.00 44.16 251 LYS A N 1
ATOM 1962 C CA . LYS A 1 251 ? -27.918 14.238 30.475 1.00 44.16 251 LYS A CA 1
ATOM 1963 C C . LYS A 1 251 ? -28.333 15.512 29.727 1.00 44.16 251 LYS A C 1
ATOM 1965 O O . LYS A 1 251 ? -29.142 15.450 28.806 1.00 44.16 251 LYS A O 1
ATOM 1970 N N . SER A 1 252 ? -27.825 16.669 30.153 1.00 40.31 252 SER A N 1
ATOM 1971 C CA . SER A 1 252 ? -28.164 17.955 29.536 1.00 40.31 252 SER A CA 1
ATOM 1972 C C . SER A 1 252 ? -27.664 17.993 28.089 1.00 40.31 252 SER A C 1
ATOM 1974 O O . SER A 1 252 ? -26.476 17.793 27.823 1.00 40.31 252 SER A O 1
ATOM 1976 N N . ALA A 1 253 ? -28.580 18.217 27.147 1.00 37.72 253 ALA A N 1
ATOM 1977 C CA . ALA A 1 253 ? -28.293 18.378 25.729 1.00 37.72 253 ALA A CA 1
ATOM 1978 C C . ALA A 1 253 ? -27.673 19.761 25.481 1.00 37.72 253 ALA A C 1
ATOM 1980 O O . ALA A 1 253 ? -28.380 20.723 25.203 1.00 37.72 253 ALA A O 1
ATOM 1981 N N . ALA A 1 254 ? -26.352 19.880 25.606 1.00 43.12 254 ALA A N 1
ATOM 1982 C CA . ALA A 1 254 ? -25.655 21.115 25.257 1.00 43.12 254 ALA A CA 1
ATOM 1983 C C . ALA A 1 254 ? -24.218 20.844 24.798 1.00 43.12 254 ALA A C 1
ATOM 1985 O O . ALA A 1 254 ? -23.276 21.027 25.564 1.00 43.12 254 ALA A O 1
ATOM 1986 N N . THR A 1 255 ? -24.044 20.401 23.546 1.00 36.62 255 THR A N 1
ATOM 1987 C CA . THR A 1 255 ? -22.826 20.666 22.743 1.00 36.62 255 THR A CA 1
ATOM 1988 C C . THR A 1 255 ? -23.048 20.321 21.262 1.00 36.62 255 THR A C 1
ATOM 1990 O O . THR A 1 255 ? -22.459 19.404 20.703 1.00 36.62 255 THR A O 1
ATOM 1993 N N . GLN A 1 256 ? -23.925 21.076 20.602 1.00 33.69 256 GLN A N 1
ATOM 1994 C CA . GLN A 1 256 ? -23.891 21.273 19.150 1.00 33.69 256 GLN A CA 1
ATOM 1995 C C . GLN A 1 256 ? -24.067 22.768 18.887 1.00 33.69 256 GLN A C 1
ATOM 1997 O O . GLN A 1 256 ? -25.158 23.230 18.589 1.00 33.69 256 GLN A O 1
ATOM 2002 N N . GLN A 1 257 ? -23.000 23.535 19.078 1.00 31.80 257 GLN A N 1
ATOM 2003 C CA . GLN A 1 257 ? -22.831 24.853 18.467 1.00 31.80 257 GLN A CA 1
ATOM 2004 C C . GLN A 1 257 ? -21.334 25.155 18.495 1.00 31.80 257 GLN A C 1
ATOM 2006 O O . GLN A 1 257 ? -20.788 25.716 19.442 1.00 31.80 257 GLN A O 1
ATOM 2011 N N . GLY A 1 258 ? -20.653 24.643 17.472 1.00 31.33 258 GLY A N 1
ATOM 20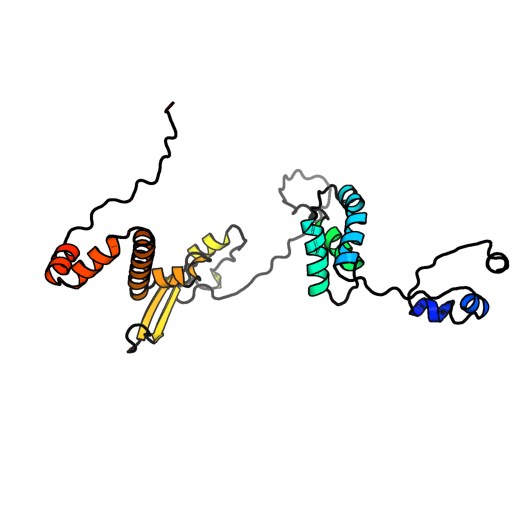12 C CA . GLY A 1 258 ? -19.317 25.086 17.126 1.00 31.33 258 GLY A CA 1
ATOM 2013 C C . GLY A 1 258 ? -19.403 26.489 16.535 1.00 31.33 258 GLY A C 1
ATOM 2014 O O . GLY A 1 258 ? -20.125 26.705 15.570 1.00 31.33 258 GLY A O 1
ATOM 2015 N N . VAL A 1 259 ? -18.688 27.414 17.169 1.00 35.62 259 VAL A N 1
ATOM 2016 C CA . VAL A 1 259 ? -17.818 28.419 16.544 1.00 35.62 259 VAL A CA 1
ATOM 2017 C C . VAL A 1 259 ? -18.287 28.936 15.171 1.00 35.62 259 VAL A C 1
ATOM 2019 O O . VAL A 1 259 ? -17.839 28.454 14.134 1.00 35.62 259 VAL A O 1
ATOM 2022 N N . SER A 1 260 ? -19.111 29.985 15.165 1.00 28.89 260 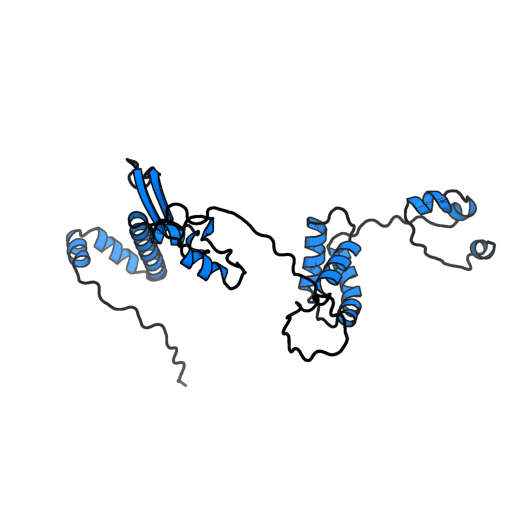SER A N 1
ATOM 2023 C CA . SER A 1 260 ? -19.096 30.993 14.100 1.00 28.89 260 SER A CA 1
ATOM 2024 C C . SER A 1 260 ? -18.302 32.191 14.615 1.00 28.89 260 SER A C 1
ATOM 2026 O O . SER A 1 260 ? -18.713 32.872 15.552 1.00 28.89 260 SER A O 1
ATOM 2028 N N . ALA A 1 261 ? -17.111 32.372 14.052 1.00 35.81 261 ALA A N 1
ATOM 2029 C CA . ALA A 1 261 ? -16.274 33.534 14.276 1.00 35.81 261 ALA A CA 1
ATOM 2030 C C . ALA A 1 261 ? -16.921 34.756 13.610 1.00 35.81 261 ALA A C 1
ATOM 2032 O O . ALA A 1 261 ? -16.826 34.899 12.394 1.00 35.81 261 ALA A O 1
ATOM 2033 N N . ASP A 1 262 ? -17.535 35.627 14.408 1.00 31.73 262 ASP A N 1
ATOM 2034 C CA . ASP A 1 262 ? -17.799 37.008 14.011 1.00 31.73 262 ASP A CA 1
ATOM 2035 C C . ASP A 1 262 ? -16.616 37.858 14.466 1.00 31.73 262 ASP A C 1
ATOM 2037 O O . ASP A 1 262 ? -16.404 38.122 15.651 1.00 31.73 262 ASP A O 1
ATOM 2041 N N . ASN A 1 263 ? -15.798 38.218 13.484 1.00 41.59 263 ASN A N 1
ATOM 2042 C CA . ASN A 1 263 ? -14.740 39.199 13.602 1.00 41.59 263 ASN A CA 1
ATOM 2043 C C . ASN A 1 263 ? -15.308 40.505 13.034 1.00 41.59 263 ASN A C 1
ATOM 2045 O O . ASN A 1 263 ? -15.223 40.736 11.830 1.00 41.59 263 ASN A O 1
ATOM 2049 N N . GLU A 1 264 ? -15.930 41.329 13.877 1.00 33.47 264 GLU A N 1
ATOM 2050 C CA . GLU A 1 264 ? -16.365 42.671 13.489 1.00 33.47 264 GLU A CA 1
ATOM 2051 C C . GLU A 1 264 ? -16.295 43.643 14.681 1.00 33.47 264 GLU A C 1
ATOM 2053 O O . GLU A 1 264 ? -16.986 43.480 15.682 1.00 33.47 264 GLU A O 1
ATOM 2058 N N . SER A 1 265 ? -15.509 44.707 14.483 1.00 32.75 265 SER A N 1
ATOM 2059 C CA . SER A 1 265 ? -15.617 46.041 15.105 1.00 32.75 265 SER A CA 1
ATOM 2060 C C . SER A 1 265 ? -15.120 46.262 16.544 1.00 32.75 265 SER A C 1
ATOM 2062 O O . SER A 1 265 ? -15.786 45.909 17.512 1.00 32.75 265 SER A O 1
ATOM 2064 N N . ALA A 1 266 ? -14.002 46.987 16.664 1.00 36.88 266 ALA A N 1
ATOM 2065 C CA . ALA A 1 266 ? -13.861 48.266 17.393 1.00 36.88 266 ALA A CA 1
ATOM 2066 C C . ALA A 1 266 ? -12.378 48.684 17.283 1.00 36.88 266 ALA A C 1
ATOM 2068 O O . ALA A 1 266 ? -11.498 47.899 17.631 1.00 36.88 266 ALA A O 1
ATOM 2069 N N . GLU A 1 267 ? -12.043 49.715 16.501 1.00 35.28 267 GLU A N 1
ATOM 2070 C CA . GLU A 1 267 ? -11.887 51.116 16.965 1.00 35.28 267 GLU A CA 1
ATOM 2071 C C . GLU A 1 267 ? -10.907 51.285 18.134 1.00 35.28 267 GLU A C 1
ATOM 2073 O O . GLU A 1 267 ? -11.200 50.807 19.252 1.00 35.28 267 GLU A O 1
#

InterPro domains:
  IPR008312 Type VI secretion system sheath protein TssB1 [PF05591] (102-249)
  IPR008312 Type VI secretion system sheath protein TssB1 [PTHR35850] (99-258)
  IPR008312 Type VI secretion system sheath protein TssB1 [TIGR03358] (100-251)
  IPR027417 P-loop containing nucleoside triphosphate hydrolase [G3DSA:3.40.50.300] (1-43)
  IPR027417 P-loop containing nucleoside triphosphate hydrolase [G3DSA:3.40.50.300] (46-122)
  IPR027417 P-loop containing nucleoside triphosphate hydrolase [SSF52540] (2-128)
  IPR041546 ClpA/ClpB, AAA lid domain [PF17871] (47-101)

Foldseek 3Di:
DVCLVVVVDDDDDDDDPVCCVVPQVPDPVNVVRDDDDDDDFDDLVVLLVVVVVCQVVLCVVLVHHDDSVLSSCLSVVCVVPPVVDGPPVSSNVVSSVVSHDDDPPDPDDDDDDDDDDDDDDDDDDDDDDDDDQQADPPDDDDPPVPDDDDDDDPVCPLVVLQVSFRWDWDWDQDPPVNDDTDTQIDTDRGPCCPDPLNSLCRRPVSVVVSVVVVVVVVVVVVVVPPPCPVVVVVVCVVDPPNVVVVVPDPDDPDDDDDDDDDDDDDD

Organism: NCBI:txid913084

Radius of gyration: 35.31 Å; chains: 1; bounding box: 84×74×92 Å

pLDDT: mean 79.18, std 16.6, range [28.89, 95.62]

Secondary structure (DSSP, 8-state):
--GGGTT---------HHHIIIIITT-HHHHTTPPP-PPPPPPHHHHHHHHHHHHHHHHHHHT----HHHHHHHHHHHHHH-TTS-TTHHHHHHHHHHHSPPPPP----------S---------PPP------BS-SSPPPPGGGPPP----TTTHHHHHHHH--EEEEEEE-TTTSSSEEEEEEE--SGGGGSHHHHHHHSHHHHHHHHHHHHHHHHHHHHTT-TTHHHHHHHHHH-HHHHHHHHTS------------------

Sequence (267 aa):
KPALARGTLRTIGATTWSEYKRHIEKDPALTRRFQVLQIAEPEEIPAMEMVRGLVDTLEKHHNVLILDEAVRAAVQLSHRYIPARQLPDKAISLLDTAAAPRAPRVQIEYDVEIYGSEKKIELPFVMAVLADLAGKPREELPPVTDRKFLDIDIDNFNERMKAIAPRVAFAVPNTLTGEGQLMVDITLENMDDFSPAQIARKVDALNQLLEARTQLANLQTYMDGKAGAENLVNKLLQDPTLLKTLANAPKSAATQQGVSADNESAE